Protein AF-A0A3C2DH66-F1 (afdb_monomer)

Secondary structure (DSSP, 8-state):
-HHHHHHHHHHTTTTS-HHHHHHHHHHHHHH--SHHHHHHHHHHHHHHHHHHHHHHHHHHHHHHHHHHTT-HHHHHHHHT--SSTTPPPPHHHHHHHHHHHHHHSSTTS-HHHHHHHHHHHHHSTTTTT---S---SS--HHHHHHHHHHTTTSHHHHHHTT----PPP---------

Structure (mmCIF, N/CA/C/O backbone):
data_AF-A0A3C2DH66-F1
#
_entry.id   AF-A0A3C2DH66-F1
#
loop_
_atom_site.group_PDB
_atom_site.id
_atom_site.type_symbol
_atom_site.label_atom_id
_atom_site.label_alt_id
_atom_site.label_comp_id
_atom_site.label_asym_id
_atom_site.label_entity_id
_atom_site.label_seq_id
_atom_site.pdbx_PDB_ins_code
_atom_site.Cartn_x
_atom_site.Cartn_y
_atom_site.Cartn_z
_atom_site.occupancy
_atom_site.B_iso_or_equiv
_atom_site.auth_seq_id
_atom_site.auth_comp_id
_atom_site.auth_asym_id
_atom_site.auth_atom_id
_atom_site.pdbx_PDB_model_num
ATOM 1 N N . HIS A 1 1 ? -27.413 9.692 20.008 1.00 85.38 1 HIS A N 1
ATOM 2 C CA . HIS A 1 1 ? -26.554 9.743 21.211 1.00 85.38 1 HIS A CA 1
ATOM 3 C C . HIS A 1 1 ? -25.253 8.971 20.936 1.00 85.38 1 HIS A C 1
ATOM 5 O O . HIS A 1 1 ? -25.166 8.341 19.885 1.00 85.38 1 HIS A O 1
ATOM 11 N N . TRP A 1 2 ? -24.202 9.058 21.767 1.00 92.69 2 TRP A N 1
ATOM 12 C CA . TRP A 1 2 ? -22.962 8.294 21.507 1.00 92.69 2 TRP A CA 1
ATOM 13 C C . TRP A 1 2 ? -23.172 6.783 21.709 1.00 92.69 2 TRP A C 1
ATOM 15 O O . TRP A 1 2 ? -22.605 6.004 20.951 1.00 92.69 2 TRP A O 1
ATOM 25 N N . GLN A 1 3 ? -24.031 6.394 22.664 1.00 95.00 3 GLN A N 1
ATOM 26 C CA . GLN A 1 3 ? -24.412 4.995 22.909 1.00 95.00 3 GLN A CA 1
ATOM 27 C C . GLN A 1 3 ? -25.093 4.386 21.683 1.00 95.00 3 GLN A C 1
ATOM 29 O O . GLN A 1 3 ? -24.573 3.412 21.163 1.00 95.00 3 GLN A O 1
ATOM 34 N N . ASP A 1 4 ? -26.140 5.020 21.133 1.00 96.25 4 ASP A N 1
ATOM 35 C CA . ASP A 1 4 ? -26.826 4.506 19.932 1.00 96.25 4 ASP A CA 1
ATOM 36 C C . ASP A 1 4 ? -25.853 4.286 18.765 1.00 96.25 4 ASP A C 1
ATOM 38 O O . ASP A 1 4 ? -25.957 3.319 18.016 1.00 96.25 4 ASP A O 1
ATOM 42 N N . ARG A 1 5 ? -24.873 5.189 18.606 1.00 95.81 5 ARG A N 1
ATOM 43 C CA . ARG A 1 5 ? -23.828 5.041 17.587 1.00 95.81 5 ARG A CA 1
ATOM 44 C C . ARG A 1 5 ? -22.902 3.865 17.880 1.00 95.81 5 ARG A C 1
ATOM 46 O O . ARG A 1 5 ? -22.500 3.194 16.936 1.00 95.81 5 ARG A O 1
ATOM 53 N N . ALA A 1 6 ? -22.537 3.644 19.140 1.00 96.31 6 ALA A N 1
ATOM 54 C CA . ALA A 1 6 ? -21.699 2.523 19.550 1.00 96.31 6 ALA A CA 1
ATOM 55 C C . ALA A 1 6 ? -22.430 1.183 19.399 1.00 96.31 6 ALA A C 1
ATOM 57 O O . ALA A 1 6 ? -21.857 0.243 18.862 1.00 96.31 6 ALA A O 1
ATOM 58 N N . GLU A 1 7 ? -23.702 1.113 19.781 1.00 96.50 7 GLU A N 1
ATOM 59 C CA . GLU A 1 7 ? -24.552 -0.070 19.618 1.00 96.50 7 GLU A CA 1
ATOM 60 C C . GLU A 1 7 ? -24.769 -0.406 18.140 1.00 96.50 7 GLU A C 1
ATOM 62 O O . GLU A 1 7 ? -24.553 -1.544 17.727 1.00 96.50 7 GLU A O 1
ATOM 67 N N . ALA A 1 8 ? -25.106 0.592 17.315 1.00 96.81 8 ALA A N 1
ATOM 68 C CA . ALA A 1 8 ? -25.246 0.402 15.873 1.00 96.81 8 ALA A CA 1
ATOM 69 C C . ALA A 1 8 ? -23.922 -0.028 15.219 1.00 96.81 8 ALA A C 1
ATOM 71 O O . ALA A 1 8 ? -23.912 -0.920 14.372 1.00 96.81 8 ALA A O 1
ATOM 72 N N . ALA A 1 9 ? -22.798 0.572 15.626 1.00 96.69 9 ALA A N 1
ATOM 73 C CA . ALA A 1 9 ? -21.479 0.201 15.124 1.00 96.69 9 ALA A CA 1
ATOM 74 C C . ALA A 1 9 ? -21.054 -1.204 15.570 1.00 96.69 9 ALA A C 1
ATOM 76 O O . ALA A 1 9 ? -20.381 -1.885 14.808 1.00 96.69 9 ALA A O 1
ATOM 77 N N . LEU A 1 10 ? -21.447 -1.651 16.766 1.00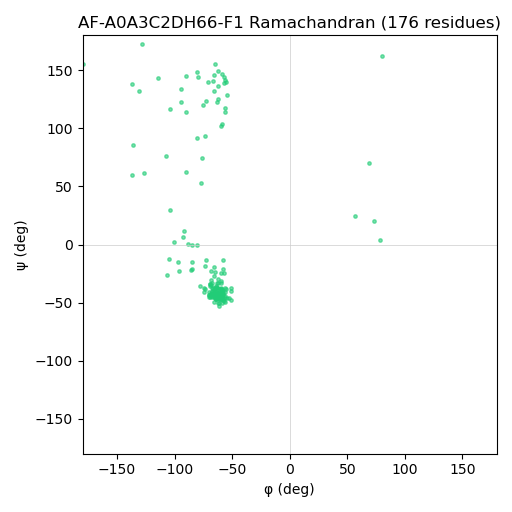 96.12 10 LEU A N 1
ATOM 78 C CA . LEU A 1 10 ? -21.190 -3.010 17.238 1.00 96.12 10 LEU A CA 1
ATOM 79 C C . LEU A 1 10 ? -22.034 -4.037 16.468 1.00 96.12 10 LEU A C 1
ATOM 81 O O . LEU A 1 10 ? -21.519 -5.081 16.079 1.00 96.12 10 LEU A O 1
ATOM 85 N N . ALA A 1 11 ? -23.304 -3.724 16.198 1.00 96.69 11 ALA A N 1
ATOM 86 C CA . ALA A 1 11 ? -24.194 -4.585 15.418 1.00 96.69 11 ALA A CA 1
ATOM 87 C C . ALA A 1 11 ? -23.754 -4.718 13.948 1.00 96.69 11 ALA A C 1
ATOM 89 O O . ALA A 1 11 ? -23.859 -5.795 13.371 1.00 96.69 11 ALA A O 1
ATOM 90 N N . GLY A 1 12 ? -23.246 -3.634 13.355 1.00 95.81 12 GLY A N 1
ATOM 91 C CA . GLY A 1 12 ? -22.744 -3.580 11.977 1.00 95.81 12 GLY A CA 1
ATOM 92 C C . GLY A 1 12 ? -21.219 -3.569 11.882 1.00 95.81 12 GLY A C 1
ATOM 93 O O . GLY A 1 12 ? -20.668 -2.940 10.975 1.00 95.81 12 GLY A O 1
ATOM 94 N N . ILE A 1 13 ? -20.523 -4.193 12.838 1.00 95.62 13 ILE A N 1
ATOM 95 C CA . ILE A 1 13 ? -19.080 -3.993 12.997 1.00 95.62 13 ILE A CA 1
ATOM 96 C C . ILE A 1 13 ? -18.254 -4.515 11.835 1.00 95.62 13 ILE A C 1
ATOM 98 O O . ILE A 1 13 ? -17.126 -4.070 11.704 1.00 95.62 13 ILE A O 1
ATOM 102 N N . GLU A 1 14 ? -18.774 -5.405 10.994 1.00 94.44 14 GLU A N 1
ATOM 103 C CA . GLU A 1 14 ? -18.074 -5.886 9.796 1.00 94.44 14 GLU A CA 1
ATOM 104 C C . GLU A 1 14 ? -18.263 -4.958 8.584 1.00 94.44 14 GLU A C 1
ATOM 106 O O . GLU A 1 14 ? -17.423 -4.947 7.690 1.00 94.44 14 GLU A O 1
ATOM 111 N N . ASP A 1 15 ? -19.309 -4.127 8.579 1.00 93.94 15 ASP A N 1
ATOM 112 C CA . ASP A 1 15 ? -19.729 -3.370 7.391 1.00 93.94 15 ASP A CA 1
ATOM 113 C C . ASP A 1 15 ? -19.395 -1.873 7.470 1.00 93.94 15 ASP A C 1
ATOM 115 O O . ASP A 1 15 ? -19.219 -1.210 6.449 1.00 93.94 15 ASP A O 1
ATOM 119 N N . ILE A 1 16 ? -19.284 -1.315 8.679 1.00 94.50 16 ILE A N 1
ATOM 120 C CA . ILE A 1 16 ? -18.945 0.105 8.887 1.00 94.50 16 ILE A CA 1
ATOM 121 C C . ILE A 1 16 ? -17.547 0.447 8.331 1.00 94.50 16 ILE A C 1
ATOM 123 O O . ILE A 1 16 ? -16.661 -0.393 8.342 1.00 94.50 16 ILE A O 1
ATOM 127 N N . ASP A 1 17 ? -17.274 1.665 7.863 1.00 92.94 17 ASP A N 1
ATOM 128 C CA . ASP A 1 17 ? -15.901 2.026 7.471 1.00 92.94 17 ASP A CA 1
ATOM 129 C C . ASP A 1 17 ? -14.954 2.056 8.695 1.00 92.94 17 ASP A C 1
ATOM 131 O O . ASP A 1 17 ? -15.326 2.531 9.773 1.00 92.94 17 ASP A O 1
ATOM 135 N N . LEU A 1 18 ? -13.705 1.586 8.554 1.00 93.12 18 LEU A N 1
ATOM 136 C CA . LEU A 1 18 ? -12.743 1.551 9.668 1.00 93.12 18 LEU A CA 1
ATOM 137 C C . LEU A 1 18 ? -12.443 2.939 10.256 1.00 93.12 18 LEU A C 1
ATOM 139 O O . LEU A 1 18 ? -12.123 3.053 11.442 1.00 93.12 18 LEU A O 1
ATOM 143 N N . ARG A 1 19 ? -12.479 4.009 9.456 1.00 93.62 19 ARG A N 1
ATOM 144 C CA . ARG A 1 19 ? -12.313 5.384 9.945 1.00 93.62 19 ARG A CA 1
ATOM 145 C C . ARG A 1 19 ? -13.497 5.798 10.808 1.00 93.62 19 ARG A C 1
ATOM 147 O O . ARG A 1 19 ? -13.287 6.395 11.865 1.00 93.62 19 ARG A O 1
ATOM 154 N N . ASP A 1 20 ? -14.706 5.464 10.382 1.00 95.50 20 ASP A N 1
ATOM 155 C CA . ASP A 1 20 ? -15.922 5.787 11.122 1.00 95.50 20 ASP A CA 1
ATOM 156 C C . ASP A 1 20 ? -15.996 4.985 12.419 1.00 95.50 20 ASP A C 1
ATOM 158 O O . ASP A 1 20 ? -16.239 5.565 13.478 1.00 95.50 20 ASP A O 1
ATOM 162 N N . LEU A 1 21 ? -15.662 3.692 12.378 1.00 96.06 21 LEU A N 1
ATOM 163 C CA . LEU A 1 21 ? -15.564 2.850 13.570 1.00 96.06 21 LEU A CA 1
ATOM 164 C C . LEU A 1 21 ? -14.545 3.410 14.575 1.00 96.06 21 LEU A C 1
ATOM 166 O O . LEU A 1 21 ? -14.855 3.530 15.760 1.00 96.06 21 LEU A O 1
ATOM 170 N N . ARG A 1 22 ? -13.369 3.860 14.110 1.00 96.19 22 ARG A N 1
ATOM 171 C CA . ARG A 1 22 ? -12.383 4.567 14.956 1.00 96.19 22 ARG A CA 1
ATOM 172 C C . ARG A 1 22 ? -12.965 5.840 15.571 1.00 96.19 22 ARG A C 1
ATOM 174 O O . ARG A 1 22 ? -12.740 6.097 16.750 1.00 96.19 22 ARG A O 1
ATOM 181 N N . SER A 1 23 ? -13.727 6.626 14.808 1.00 96.88 23 SER A N 1
ATOM 182 C CA . SER A 1 23 ? -14.389 7.822 15.339 1.00 96.88 23 SER A CA 1
ATOM 183 C C . SER A 1 23 ? -15.420 7.486 16.419 1.00 96.88 23 SER A C 1
ATOM 185 O O . SER A 1 23 ? -15.542 8.254 17.373 1.00 96.88 23 SER A O 1
ATOM 187 N N . VAL A 1 24 ? -16.159 6.379 16.283 1.00 97.31 24 VAL A N 1
ATOM 188 C CA . VAL A 1 24 ? -17.127 5.936 17.298 1.00 97.31 24 VAL A CA 1
ATOM 189 C C . VAL A 1 24 ? -16.407 5.481 18.566 1.00 97.31 24 VAL A C 1
ATOM 191 O O . VAL A 1 24 ? -16.803 5.907 19.648 1.00 97.31 24 VAL A O 1
ATOM 194 N N . VAL A 1 25 ? -15.326 4.701 18.447 1.00 97.25 25 VAL A N 1
ATOM 195 C CA . VAL A 1 25 ? -14.507 4.279 19.599 1.00 97.25 25 VAL A CA 1
ATOM 196 C C . VAL A 1 25 ? -13.984 5.489 20.372 1.00 97.25 25 VAL A C 1
ATOM 198 O O . VAL A 1 25 ? -14.195 5.570 21.577 1.00 97.25 25 VAL A O 1
ATOM 201 N N . VAL A 1 26 ? -13.403 6.482 19.687 1.00 97.50 26 VAL A N 1
ATOM 202 C CA . VAL A 1 26 ? -12.905 7.709 20.339 1.00 97.50 26 VAL A CA 1
ATOM 203 C C . VAL A 1 26 ? -14.026 8.454 21.071 1.00 97.50 26 VAL A C 1
ATOM 205 O O . VAL A 1 26 ? -13.837 8.905 22.201 1.00 97.50 26 VAL A O 1
ATOM 208 N N . ALA A 1 27 ? -15.207 8.577 20.459 1.00 97.00 27 ALA A N 1
ATOM 209 C CA . ALA A 1 27 ? -16.349 9.223 21.102 1.00 97.00 27 ALA A CA 1
ATOM 210 C C . ALA A 1 27 ? -16.836 8.443 22.338 1.00 97.00 27 ALA A C 1
ATOM 212 O O . ALA A 1 27 ? -17.139 9.054 23.364 1.00 97.00 27 ALA A O 1
ATOM 213 N N . ALA A 1 28 ? -16.879 7.109 22.261 1.00 96.31 28 ALA A N 1
ATOM 214 C CA . ALA A 1 28 ? -17.264 6.243 23.371 1.00 96.31 28 ALA A CA 1
ATOM 215 C C . ALA A 1 28 ? -16.267 6.334 24.537 1.00 96.31 28 ALA A C 1
ATOM 217 O O . ALA A 1 28 ? -16.684 6.528 25.676 1.00 96.31 28 ALA A O 1
ATOM 218 N N . GLU A 1 29 ? -14.960 6.299 24.264 1.00 95.62 29 GLU A N 1
ATOM 219 C CA . GLU A 1 29 ? -13.908 6.449 25.281 1.00 95.62 29 GLU A CA 1
ATOM 220 C C . GLU A 1 29 ? -13.990 7.801 26.010 1.00 95.62 29 GLU A C 1
ATOM 222 O O . GLU A 1 29 ? -13.809 7.876 27.227 1.00 95.62 29 GLU A O 1
ATOM 227 N N . GLN A 1 30 ? -14.318 8.879 25.293 1.00 96.19 30 GLN A N 1
ATOM 228 C CA . GLN A 1 30 ? -14.450 10.212 25.886 1.00 96.19 30 GLN A CA 1
ATOM 229 C C . GLN A 1 30 ? -15.723 10.366 26.731 1.00 96.19 30 GLN A C 1
ATOM 231 O O . GLN A 1 30 ? -15.694 11.017 27.785 1.00 96.19 30 GLN A O 1
ATOM 236 N N . ALA A 1 31 ? -16.837 9.776 26.289 1.00 95.38 31 ALA A N 1
ATOM 237 C CA . ALA A 1 31 ? -18.163 10.003 26.862 1.00 95.38 31 ALA A CA 1
ATOM 238 C C . ALA A 1 31 ? -18.602 8.959 27.905 1.00 95.38 31 ALA A C 1
ATOM 240 O O . ALA A 1 31 ? -19.449 9.273 28.742 1.00 95.38 31 ALA A O 1
ATOM 241 N N . ALA A 1 32 ? -18.039 7.747 27.902 1.00 95.12 32 ALA A N 1
ATOM 242 C CA . ALA A 1 32 ? -18.476 6.658 28.774 1.00 95.12 32 ALA A CA 1
ATOM 243 C C . ALA A 1 32 ? -18.304 6.983 30.268 1.00 95.12 32 ALA A C 1
ATOM 245 O O . ALA A 1 32 ? -17.212 7.311 30.739 1.00 95.12 32 ALA A O 1
ATOM 246 N N . ARG A 1 33 ? -19.392 6.876 31.039 1.00 95.44 33 ARG A N 1
ATOM 247 C CA . ARG A 1 33 ? -19.419 7.063 32.501 1.00 95.44 33 ARG A CA 1
ATOM 248 C C . ARG A 1 33 ? -20.271 5.975 33.148 1.00 95.44 33 ARG A C 1
ATOM 250 O O . ARG A 1 33 ? -21.349 5.678 32.645 1.00 95.44 33 ARG A O 1
ATOM 257 N N . GLY A 1 34 ? -19.810 5.432 34.273 1.00 95.12 34 GLY A N 1
ATOM 258 C CA . GLY A 1 34 ? -20.424 4.256 34.902 1.00 95.12 34 GLY A CA 1
ATOM 259 C C . GLY A 1 34 ? -19.999 2.944 34.237 1.00 95.12 34 GLY A C 1
ATOM 260 O O . GLY A 1 34 ? -19.460 2.945 33.132 1.00 95.12 34 GLY A O 1
ATOM 261 N N . GLU A 1 35 ? -20.196 1.831 34.937 1.00 95.12 35 GLU A N 1
ATOM 262 C CA . GLU A 1 35 ? -19.668 0.521 34.531 1.00 95.12 35 GLU A CA 1
ATOM 263 C C . GLU A 1 35 ? -20.269 0.008 33.219 1.00 95.12 35 GLU A C 1
ATOM 265 O O . GLU A 1 35 ? -19.529 -0.410 32.336 1.00 95.12 35 GLU A O 1
ATOM 270 N N . GLU A 1 36 ? -21.582 0.131 33.035 1.00 92.94 36 GLU A N 1
ATOM 271 C CA . GLU A 1 36 ? -22.273 -0.309 31.814 1.00 92.94 36 GLU A CA 1
ATOM 272 C C . GLU A 1 36 ? -21.744 0.401 30.556 1.00 92.94 36 GLU A C 1
ATOM 274 O O . GLU A 1 36 ? -21.381 -0.230 29.565 1.00 92.94 36 GLU A O 1
ATOM 279 N N . ASN A 1 37 ? -21.590 1.722 30.626 1.00 95.06 37 ASN A N 1
ATOM 280 C CA . ASN A 1 37 ? -21.079 2.513 29.508 1.00 95.06 37 ASN A CA 1
ATOM 281 C C . ASN A 1 37 ? -19.605 2.249 29.217 1.00 95.06 37 ASN A C 1
ATOM 283 O O . ASN A 1 37 ? -19.196 2.273 28.056 1.00 95.06 37 ASN A O 1
ATOM 287 N N . LYS A 1 38 ? -18.799 2.004 30.257 1.00 96.50 38 LYS A N 1
ATOM 288 C CA . LYS A 1 38 ? -17.407 1.577 30.078 1.00 96.50 38 LYS A CA 1
ATOM 289 C C . LYS A 1 38 ? -17.342 0.197 29.428 1.00 96.50 38 LYS A C 1
ATOM 291 O O . LYS A 1 38 ? -16.501 -0.007 28.562 1.00 96.50 38 LYS A O 1
ATOM 296 N N . ALA A 1 39 ? -18.237 -0.719 29.798 1.00 97.12 39 ALA A N 1
ATOM 297 C CA . ALA A 1 39 ? -18.315 -2.041 29.189 1.00 97.12 39 ALA A CA 1
ATOM 298 C C . ALA A 1 39 ? -18.696 -1.960 27.702 1.00 97.12 39 ALA A C 1
ATOM 300 O O . ALA A 1 39 ? -18.107 -2.671 26.892 1.00 97.12 39 ALA A O 1
ATOM 301 N N . LEU A 1 40 ? -19.619 -1.070 27.318 1.00 96.75 40 LEU A N 1
ATOM 302 C CA . LEU A 1 40 ? -19.945 -0.827 25.907 1.00 96.75 40 LEU A CA 1
ATOM 303 C C . LEU A 1 40 ? -18.757 -0.226 25.136 1.00 96.75 40 LEU A C 1
ATOM 305 O O . LEU A 1 40 ? -18.430 -0.697 24.047 1.00 96.75 40 LEU A O 1
ATOM 309 N N . ALA A 1 41 ? -18.086 0.782 25.705 1.00 97.25 41 ALA A N 1
ATOM 310 C CA . ALA A 1 41 ? -16.893 1.383 25.104 1.00 97.25 41 ALA A CA 1
ATOM 311 C C . ALA A 1 41 ? -15.759 0.355 24.923 1.00 97.25 41 ALA A C 1
ATOM 313 O O . ALA A 1 41 ? -15.079 0.349 23.897 1.00 97.25 41 ALA A O 1
ATOM 314 N N . GLU A 1 42 ? -15.594 -0.556 25.882 1.00 97.94 42 GLU A N 1
ATOM 315 C CA . GLU A 1 42 ? -14.629 -1.648 25.785 1.00 97.94 42 GLU A CA 1
ATOM 316 C C . GLU A 1 42 ? -14.989 -2.640 24.676 1.00 97.94 42 GLU A C 1
ATOM 318 O O . GLU A 1 42 ? -14.129 -2.993 23.871 1.00 97.94 42 GLU A O 1
ATOM 323 N N . GLN A 1 43 ? -16.256 -3.052 24.580 1.00 97.75 43 GLN A N 1
ATOM 324 C CA . GLN A 1 43 ? -16.711 -3.981 23.542 1.00 97.75 43 GLN A CA 1
ATOM 325 C C . GLN A 1 43 ? -16.429 -3.450 22.134 1.00 97.75 43 GLN A C 1
ATOM 327 O O . GLN A 1 43 ? -15.865 -4.167 21.305 1.00 97.75 43 GLN A O 1
ATOM 332 N N . ILE A 1 44 ? -16.758 -2.183 21.864 1.00 97.50 44 ILE A N 1
ATOM 333 C CA . ILE A 1 44 ? -16.503 -1.597 20.544 1.00 97.50 44 ILE A CA 1
ATOM 334 C C . ILE A 1 44 ? -15.004 -1.404 20.270 1.00 97.50 44 ILE A C 1
ATOM 336 O O . ILE A 1 44 ? -14.560 -1.598 19.138 1.00 97.50 44 ILE A O 1
ATOM 340 N N . ARG A 1 45 ? -14.196 -1.098 21.294 1.00 97.81 45 ARG A N 1
ATOM 341 C CA . ARG A 1 45 ? -12.732 -1.015 21.178 1.00 97.81 45 ARG A CA 1
ATOM 342 C C . ARG A 1 45 ? -12.116 -2.371 20.825 1.00 97.81 45 ARG A C 1
ATOM 344 O O . ARG A 1 45 ? -11.292 -2.448 19.914 1.00 97.81 45 ARG A O 1
ATOM 351 N N . VAL A 1 46 ? -12.528 -3.439 21.508 1.00 98.12 46 VAL A N 1
ATOM 352 C CA . VAL A 1 46 ? -12.096 -4.817 21.218 1.00 98.12 46 VAL A CA 1
ATOM 353 C C . VAL A 1 46 ? -12.515 -5.226 19.809 1.00 98.12 46 VAL A C 1
ATOM 355 O O . VAL A 1 46 ? -11.698 -5.753 19.055 1.00 98.12 46 VAL A O 1
ATOM 358 N N . GLY A 1 47 ? -13.757 -4.928 19.427 1.00 97.62 47 GLY A N 1
ATOM 359 C CA . GLY A 1 47 ? -14.271 -5.217 18.094 1.00 97.62 47 GLY A CA 1
ATOM 360 C C . GLY A 1 47 ? -13.499 -4.498 16.980 1.00 97.62 47 GLY A C 1
ATOM 361 O O . GLY A 1 47 ? -13.117 -5.132 15.996 1.00 97.62 47 GLY A O 1
ATOM 362 N N . LEU A 1 48 ? -13.186 -3.206 17.156 1.00 96.31 48 LEU A N 1
ATOM 363 C CA . LEU A 1 48 ? -12.330 -2.452 16.233 1.00 96.31 48 LEU A CA 1
ATOM 364 C C . LEU A 1 48 ? -10.954 -3.110 16.084 1.00 96.31 48 LEU A C 1
ATOM 366 O O . LEU A 1 48 ? -10.489 -3.282 14.959 1.00 96.31 48 LEU A O 1
ATOM 370 N N . THR A 1 49 ? -10.304 -3.467 17.194 1.00 95.69 49 THR A N 1
ATOM 371 C CA . THR A 1 49 ? -8.986 -4.122 17.165 1.00 95.69 49 THR A CA 1
ATOM 372 C C . THR A 1 49 ? -9.047 -5.433 16.387 1.00 95.69 49 THR A C 1
ATOM 374 O O . THR A 1 49 ? -8.293 -5.610 15.433 1.00 95.69 49 THR A O 1
ATOM 377 N N . ALA A 1 50 ? -10.008 -6.301 16.714 1.00 96.25 50 ALA A N 1
ATOM 378 C CA . ALA A 1 50 ? -10.179 -7.581 16.035 1.00 96.25 50 ALA A CA 1
ATOM 379 C C . ALA A 1 50 ? -10.421 -7.411 14.527 1.00 96.25 50 ALA A C 1
ATOM 381 O O . ALA A 1 50 ? -9.885 -8.173 13.721 1.00 96.25 50 ALA A O 1
ATOM 382 N N . ARG A 1 51 ? -11.200 -6.401 14.124 1.00 95.94 51 ARG A N 1
ATOM 383 C CA . ARG A 1 51 ? -11.443 -6.123 12.709 1.00 95.94 51 ARG A CA 1
ATOM 384 C C . ARG A 1 51 ? -10.208 -5.587 11.992 1.00 95.94 51 ARG A C 1
ATOM 386 O O . ARG A 1 51 ? -9.902 -6.050 10.897 1.00 95.94 51 ARG A O 1
ATOM 393 N N . VAL A 1 52 ? -9.471 -4.663 12.608 1.00 94.69 52 VAL A N 1
ATOM 394 C CA . VAL A 1 52 ? -8.205 -4.157 12.052 1.00 94.69 52 VAL A CA 1
ATOM 395 C C . VAL A 1 52 ? -7.215 -5.300 11.830 1.00 94.69 52 VAL A C 1
ATOM 397 O O . VAL A 1 52 ? -6.586 -5.349 10.774 1.00 94.69 52 VAL A O 1
ATOM 400 N N . ASP A 1 53 ? -7.114 -6.237 12.773 1.00 94.06 53 ASP A N 1
ATOM 401 C CA . ASP A 1 53 ? -6.218 -7.389 12.657 1.00 94.06 53 ASP A CA 1
ATOM 402 C C . ASP A 1 53 ? -6.635 -8.333 11.518 1.00 94.06 53 ASP A C 1
ATOM 404 O O . ASP A 1 53 ? -5.786 -8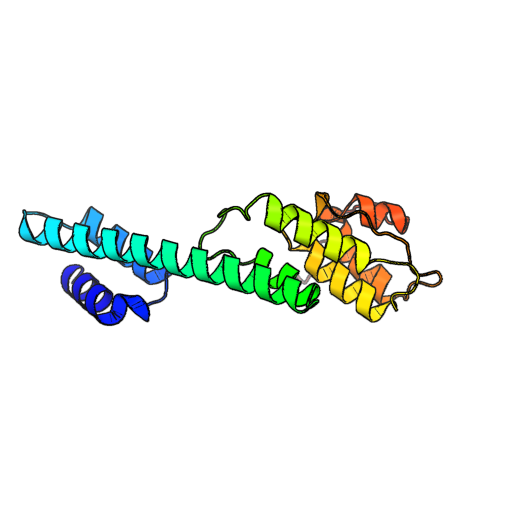.770 10.737 1.00 94.06 53 ASP A O 1
ATOM 408 N N . ARG A 1 54 ? -7.940 -8.602 11.357 1.00 95.44 54 ARG A N 1
ATOM 409 C CA . ARG A 1 54 ? -8.458 -9.413 10.240 1.00 95.44 54 ARG A CA 1
ATOM 410 C C . ARG A 1 54 ? -8.234 -8.757 8.882 1.00 95.44 54 ARG A C 1
ATOM 412 O O . ARG A 1 54 ? -7.795 -9.427 7.945 1.00 95.44 54 ARG A O 1
ATOM 419 N N . GLU A 1 55 ? -8.514 -7.463 8.758 1.00 95.38 55 GLU A N 1
ATOM 420 C CA . GLU A 1 55 ? -8.279 -6.731 7.510 1.00 95.38 55 GLU A CA 1
ATOM 421 C C . GLU A 1 55 ? -6.786 -6.673 7.180 1.00 95.38 55 GLU A C 1
ATOM 423 O O . GLU A 1 55 ? -6.402 -6.833 6.022 1.00 95.38 55 GLU A O 1
ATOM 428 N N . HIS A 1 56 ? -5.926 -6.521 8.190 1.00 95.06 56 HIS A N 1
ATOM 429 C CA . HIS A 1 56 ? -4.479 -6.582 8.010 1.00 95.06 56 HIS A CA 1
ATOM 430 C C . HIS A 1 56 ? -4.019 -7.963 7.533 1.00 95.06 56 HIS A C 1
ATOM 432 O O . HIS A 1 56 ? -3.269 -8.047 6.562 1.00 95.06 56 HIS A O 1
ATOM 438 N N . ALA A 1 57 ? -4.507 -9.045 8.146 1.00 95.81 57 ALA A N 1
ATOM 439 C CA . ALA A 1 57 ? -4.207 -10.404 7.702 1.00 95.81 57 ALA A CA 1
ATOM 440 C C . ALA A 1 57 ? -4.668 -10.650 6.254 1.00 95.81 57 ALA A C 1
ATOM 442 O O . ALA A 1 57 ? -3.905 -11.179 5.447 1.00 95.81 57 ALA A O 1
ATOM 443 N N . THR A 1 58 ? -5.877 -10.202 5.906 1.00 96.75 58 THR A N 1
ATOM 444 C CA . THR A 1 58 ? -6.430 -10.315 4.545 1.00 96.75 58 THR A CA 1
ATOM 445 C C . THR A 1 58 ? -5.583 -9.545 3.536 1.00 96.75 58 THR A C 1
ATOM 447 O O . THR A 1 58 ? -5.222 -10.078 2.493 1.00 96.75 58 THR A O 1
ATOM 450 N N . TRP A 1 59 ? -5.182 -8.320 3.872 1.00 97.44 59 TRP A N 1
ATOM 451 C CA . TRP A 1 59 ? -4.310 -7.508 3.028 1.00 97.44 59 TRP A CA 1
ATOM 452 C C . TRP A 1 59 ? -2.958 -8.182 2.754 1.00 97.44 59 TRP A C 1
ATOM 454 O O . TRP A 1 59 ? -2.490 -8.173 1.615 1.00 97.44 59 TRP A O 1
ATOM 464 N N . LEU A 1 60 ? -2.340 -8.805 3.764 1.00 97.81 60 LEU A N 1
ATOM 465 C CA . LEU A 1 60 ? -1.090 -9.551 3.580 1.00 97.81 60 LEU A CA 1
ATOM 466 C C . LEU A 1 60 ? -1.271 -10.749 2.642 1.00 97.81 60 LEU A C 1
ATOM 468 O O . LEU A 1 60 ? -0.428 -10.976 1.770 1.00 97.81 60 LEU A O 1
ATOM 472 N N . VAL A 1 61 ? -2.373 -11.485 2.800 1.00 98.19 61 VAL A N 1
ATOM 473 C CA . VAL A 1 61 ? -2.735 -12.603 1.918 1.00 98.19 61 VAL A CA 1
ATOM 474 C C . VAL A 1 61 ? -2.945 -12.112 0.487 1.00 98.19 61 VAL A C 1
ATOM 476 O O . VAL A 1 61 ? -2.373 -12.685 -0.433 1.00 98.19 61 VAL A O 1
ATOM 479 N N . ASP A 1 62 ? -3.667 -11.011 0.286 1.00 98.44 62 ASP A N 1
ATOM 480 C CA . ASP A 1 62 ? -3.908 -10.438 -1.041 1.00 98.44 62 ASP A CA 1
ATOM 481 C C . ASP A 1 62 ? -2.612 -10.005 -1.740 1.00 98.44 62 ASP A C 1
ATOM 483 O O . ASP A 1 62 ? -2.452 -10.219 -2.946 1.00 98.44 62 ASP A O 1
ATOM 487 N N . VAL A 1 63 ? -1.674 -9.397 -1.002 1.00 98.44 63 VAL A N 1
ATOM 488 C CA . VAL A 1 63 ? -0.354 -9.033 -1.540 1.00 98.44 63 VAL A CA 1
ATOM 489 C C . VAL A 1 63 ? 0.432 -10.290 -1.921 1.00 98.44 63 VAL A C 1
ATOM 491 O O . VAL A 1 63 ? 1.013 -10.315 -3.006 1.00 98.44 63 VAL A O 1
ATOM 494 N N . SER A 1 64 ? 0.441 -11.329 -1.073 1.00 98.44 64 SER A N 1
ATOM 495 C CA . SER A 1 64 ? 1.124 -12.593 -1.389 1.00 98.44 64 SER A CA 1
ATOM 496 C C . SER A 1 64 ? 0.514 -13.272 -2.609 1.00 98.44 64 SER A C 1
ATOM 498 O O . SER A 1 64 ? 1.245 -13.564 -3.546 1.00 98.44 64 SER A O 1
ATOM 500 N N . ASN A 1 65 ? -0.809 -13.438 -2.647 1.00 98.69 65 ASN A N 1
ATOM 501 C CA . ASN A 1 65 ? -1.509 -14.090 -3.754 1.00 98.69 65 ASN A CA 1
ATOM 502 C C . ASN A 1 65 ? -1.240 -13.372 -5.081 1.00 98.69 65 ASN A C 1
ATOM 504 O O . ASN A 1 65 ? -0.984 -14.008 -6.097 1.00 98.69 65 ASN A O 1
ATOM 508 N N . ALA A 1 66 ? -1.226 -12.034 -5.079 1.00 98.69 66 ALA A N 1
ATOM 509 C CA . ALA A 1 66 ? -0.880 -11.275 -6.275 1.00 98.69 66 ALA A CA 1
ATOM 510 C C . ALA A 1 66 ? 0.560 -11.537 -6.754 1.00 98.69 66 ALA A C 1
ATOM 512 O O . ALA A 1 66 ? 0.799 -11.498 -7.957 1.00 98.69 66 ALA A O 1
ATOM 513 N N . LEU A 1 67 ? 1.511 -11.794 -5.849 1.00 98.44 67 LEU A N 1
ATOM 514 C CA . LEU A 1 67 ? 2.874 -12.197 -6.215 1.00 98.44 67 LEU A CA 1
ATOM 515 C C . LEU A 1 67 ? 2.934 -13.650 -6.696 1.00 98.44 67 LEU A C 1
ATOM 517 O O . LEU A 1 67 ? 3.635 -13.928 -7.662 1.00 98.44 67 LEU A O 1
ATOM 521 N N . ASP A 1 68 ? 2.200 -14.556 -6.050 1.00 98.38 68 ASP A N 1
ATOM 522 C CA . ASP A 1 68 ? 2.128 -15.975 -6.426 1.00 98.38 68 ASP A CA 1
ATOM 523 C C . ASP A 1 68 ? 1.533 -16.164 -7.834 1.00 98.38 68 ASP A C 1
ATOM 525 O O . ASP A 1 68 ? 1.911 -17.074 -8.566 1.00 98.38 68 ASP A O 1
ATOM 529 N N . GLU A 1 69 ? 0.651 -15.255 -8.248 1.00 98.38 69 GLU A N 1
ATOM 530 C CA . GLU A 1 69 ? 0.033 -15.213 -9.578 1.00 98.38 69 GLU A CA 1
ATOM 531 C C . GLU A 1 69 ? 0.808 -14.349 -10.600 1.00 98.38 69 GLU A C 1
ATOM 533 O O . GLU A 1 69 ? 0.264 -14.008 -11.651 1.00 98.38 69 GLU A O 1
ATOM 538 N N . ASP A 1 70 ? 2.041 -13.931 -10.288 1.00 97.38 70 ASP A N 1
ATOM 539 C CA . ASP A 1 70 ? 2.896 -13.066 -11.126 1.00 97.38 70 ASP A CA 1
ATOM 540 C C . ASP A 1 70 ? 2.255 -11.707 -11.513 1.00 97.38 70 ASP A C 1
ATOM 542 O O . ASP A 1 70 ? 2.599 -11.038 -12.493 1.00 97.38 70 ASP A O 1
ATOM 546 N N . ARG A 1 71 ? 1.302 -11.221 -10.707 1.00 98.38 71 ARG A N 1
ATOM 547 C CA . ARG A 1 71 ? 0.617 -9.932 -10.901 1.00 98.38 71 ARG A CA 1
ATOM 548 C C . ARG A 1 71 ? 1.358 -8.798 -10.186 1.00 98.38 71 ARG A C 1
ATOM 550 O O . ARG A 1 71 ? 0.799 -8.112 -9.328 1.00 98.38 71 ARG A O 1
ATOM 557 N N . VAL A 1 72 ? 2.603 -8.533 -10.589 1.00 98.44 72 VAL A N 1
ATOM 558 C CA . VAL A 1 72 ? 3.518 -7.568 -9.932 1.00 98.44 72 VAL A CA 1
ATOM 559 C C . VAL A 1 72 ? 2.899 -6.177 -9.714 1.00 98.44 72 VAL A C 1
ATOM 561 O O . VAL A 1 72 ? 2.928 -5.645 -8.605 1.00 98.44 72 VAL A O 1
ATOM 564 N N . VAL A 1 73 ? 2.263 -5.587 -10.733 1.00 98.56 73 VAL A N 1
ATOM 565 C CA . VAL A 1 73 ? 1.619 -4.259 -10.617 1.00 98.56 73 VAL A CA 1
ATOM 566 C C . VAL A 1 73 ? 0.484 -4.269 -9.587 1.00 98.56 73 VAL A C 1
ATOM 568 O O . VAL A 1 73 ? 0.294 -3.299 -8.849 1.00 98.56 73 VAL A O 1
ATOM 571 N N . ARG A 1 74 ? -0.283 -5.365 -9.513 1.00 98.56 74 ARG A N 1
ATOM 572 C CA . ARG A 1 74 ? -1.361 -5.522 -8.528 1.00 98.56 74 ARG A CA 1
ATOM 573 C C . ARG A 1 74 ? -0.785 -5.620 -7.118 1.00 98.56 74 ARG A C 1
ATOM 575 O O . ARG A 1 74 ? -1.288 -4.917 -6.243 1.00 98.56 74 ARG A O 1
ATOM 582 N N . ALA A 1 75 ? 0.265 -6.417 -6.924 1.00 98.69 75 ALA A N 1
ATOM 583 C CA . ALA A 1 75 ? 0.954 -6.552 -5.643 1.00 98.69 75 ALA A CA 1
ATOM 584 C C . ALA A 1 75 ? 1.520 -5.205 -5.155 1.00 98.69 75 ALA A C 1
ATOM 586 O O . ALA A 1 75 ? 1.252 -4.793 -4.027 1.00 98.69 75 ALA A O 1
ATOM 587 N N . LEU A 1 76 ? 2.197 -4.451 -6.031 1.00 98.56 76 LEU A N 1
ATOM 588 C CA . LEU A 1 76 ? 2.712 -3.109 -5.726 1.00 98.56 76 LEU A CA 1
ATOM 589 C C . LEU A 1 76 ? 1.588 -2.143 -5.318 1.00 98.56 76 LEU A C 1
ATOM 591 O O . LEU A 1 76 ? 1.685 -1.459 -4.301 1.00 98.56 76 LEU A O 1
ATOM 595 N N . ARG A 1 77 ? 0.468 -2.127 -6.047 1.00 98.00 77 ARG A N 1
ATOM 596 C CA . ARG A 1 77 ? -0.684 -1.268 -5.713 1.00 98.00 77 ARG A CA 1
ATOM 597 C C . ARG A 1 77 ? -1.406 -1.676 -4.428 1.00 98.00 77 ARG A C 1
ATOM 599 O O . ARG A 1 77 ? -2.001 -0.820 -3.781 1.00 98.00 77 ARG A O 1
ATOM 606 N N . LEU A 1 78 ? -1.409 -2.960 -4.079 1.00 97.75 78 LEU A N 1
ATOM 607 C CA . LEU A 1 78 ? -1.917 -3.427 -2.787 1.00 97.75 78 LEU A CA 1
ATOM 608 C C . LEU A 1 78 ? -0.994 -2.993 -1.652 1.00 97.75 78 LEU A C 1
ATOM 610 O O . LEU A 1 78 ? -1.470 -2.482 -0.642 1.00 97.75 78 LEU A O 1
ATOM 614 N N . SER A 1 79 ? 0.320 -3.127 -1.840 1.00 97.31 79 SER A N 1
ATOM 615 C CA . SER A 1 79 ? 1.319 -2.797 -0.819 1.00 97.31 79 SER A CA 1
ATOM 616 C C . SER A 1 79 ? 1.286 -1.337 -0.352 1.00 97.31 79 SER A C 1
ATOM 618 O O . SER A 1 79 ? 1.683 -1.049 0.773 1.00 97.31 79 SER A O 1
ATOM 620 N N . SER A 1 80 ? 0.788 -0.413 -1.180 1.00 95.81 80 SER A N 1
ATOM 621 C CA . SER A 1 80 ? 0.669 1.012 -0.844 1.00 95.81 80 SER A CA 1
ATOM 622 C C . SER A 1 80 ? -0.613 1.373 -0.084 1.00 95.81 80 SER A C 1
ATOM 624 O O . SER A 1 80 ? -0.825 2.540 0.247 1.00 95.81 80 SER A O 1
ATOM 626 N N . ARG A 1 81 ? -1.487 0.394 0.190 1.00 94.12 81 ARG A N 1
ATOM 627 C CA . ARG A 1 81 ? -2.811 0.602 0.800 1.00 94.12 81 ARG A CA 1
ATOM 628 C C . ARG A 1 81 ? -3.021 -0.274 2.039 1.00 94.12 81 ARG A C 1
ATOM 630 O O . ARG A 1 81 ? -3.926 -1.107 2.038 1.00 94.12 81 ARG A O 1
ATOM 637 N N . PRO A 1 82 ? -2.202 -0.115 3.091 1.00 92.88 82 PRO A N 1
ATOM 638 C CA . PRO A 1 82 ? -2.414 -0.860 4.321 1.00 92.88 82 PRO A CA 1
ATOM 639 C C . PRO A 1 82 ? -3.732 -0.433 5.005 1.00 92.88 82 PRO A C 1
ATOM 641 O O . PRO A 1 82 ? -4.056 0.759 5.000 1.00 92.88 82 PRO A O 1
ATOM 644 N N . PRO A 1 83 ? -4.454 -1.348 5.684 1.00 89.44 83 PRO A N 1
ATOM 645 C CA . PRO A 1 83 ? -5.681 -1.027 6.443 1.00 89.44 83 PRO A CA 1
ATOM 646 C C . PRO A 1 83 ? -5.490 0.022 7.554 1.00 89.44 83 PRO A C 1
ATOM 648 O O . PRO A 1 83 ? -6.430 0.680 8.023 1.00 89.44 83 PRO A O 1
ATOM 651 N N . LYS A 1 84 ? -4.241 0.197 7.996 1.00 84.69 84 LYS A N 1
ATOM 652 C CA . LYS A 1 84 ? -3.808 1.246 8.916 1.00 84.69 84 LYS A CA 1
ATOM 653 C C . LYS A 1 84 ? -2.568 1.932 8.353 1.00 84.69 84 LYS A C 1
ATOM 655 O O . LYS A 1 84 ? -1.607 1.269 7.974 1.00 84.69 84 LYS A O 1
ATOM 660 N N . ALA A 1 85 ? -2.575 3.264 8.352 1.00 79.31 85 ALA A N 1
ATOM 661 C CA . ALA A 1 85 ? -1.420 4.053 7.939 1.00 79.31 85 ALA A CA 1
ATOM 662 C C . ALA A 1 85 ? -0.171 3.647 8.740 1.00 79.31 85 ALA A C 1
ATOM 664 O O . ALA A 1 85 ? -0.208 3.575 9.969 1.00 79.31 85 ALA A O 1
ATOM 665 N N . GLY A 1 86 ? 0.918 3.366 8.024 1.00 80.19 86 GLY A N 1
ATOM 666 C CA . GLY A 1 86 ? 2.180 2.925 8.615 1.00 80.19 86 GLY A CA 1
ATOM 667 C C . GLY A 1 86 ? 2.234 1.453 9.034 1.00 80.19 86 GLY A C 1
ATOM 668 O O . GLY A 1 86 ? 3.255 1.054 9.587 1.00 80.19 86 GLY A O 1
ATOM 669 N N . ALA A 1 87 ? 1.197 0.636 8.787 1.00 87.69 87 ALA A N 1
ATOM 670 C CA . ALA A 1 87 ? 1.310 -0.806 9.013 1.00 87.69 87 ALA A CA 1
ATOM 671 C C . ALA A 1 87 ? 2.386 -1.391 8.074 1.00 87.69 87 ALA A C 1
ATOM 673 O O . ALA A 1 87 ? 2.297 -1.195 6.856 1.00 87.69 87 ALA A O 1
ATOM 674 N N . PRO A 1 88 ? 3.425 -2.048 8.616 1.00 87.50 88 PRO A N 1
ATOM 675 C CA . PRO A 1 88 ? 4.545 -2.507 7.812 1.00 87.50 88 PRO A CA 1
ATOM 676 C C . PRO A 1 88 ? 4.199 -3.801 7.072 1.00 87.50 88 PRO A C 1
ATOM 678 O O . PRO A 1 88 ? 3.550 -4.692 7.618 1.00 87.50 88 PRO A O 1
ATOM 681 N N . LEU A 1 89 ? 4.717 -3.946 5.851 1.00 94.19 89 LEU A N 1
ATOM 682 C CA . LEU A 1 89 ? 4.811 -5.264 5.230 1.00 94.19 89 LEU A CA 1
ATOM 683 C C . LEU A 1 89 ? 5.888 -6.103 5.947 1.00 94.19 89 LEU A C 1
ATOM 685 O O . LEU A 1 89 ? 6.963 -5.575 6.248 1.00 94.19 89 LEU A O 1
ATOM 689 N N . PRO A 1 90 ? 5.655 -7.408 6.178 1.00 96.06 90 PRO A N 1
ATOM 690 C CA . PRO A 1 90 ? 6.677 -8.320 6.680 1.00 96.06 90 PRO A CA 1
ATOM 691 C C . PRO A 1 90 ? 7.910 -8.359 5.768 1.00 96.06 90 PRO A C 1
ATOM 693 O O . PRO A 1 90 ? 7.778 -8.331 4.544 1.00 96.06 90 PRO A O 1
ATOM 696 N N . ALA A 1 91 ? 9.106 -8.493 6.354 1.00 97.00 91 ALA A N 1
ATOM 697 C CA . ALA A 1 91 ? 10.369 -8.484 5.608 1.00 97.00 91 ALA A CA 1
ATOM 698 C C . ALA A 1 91 ? 10.420 -9.497 4.442 1.00 97.00 91 ALA A C 1
ATOM 700 O O . ALA A 1 91 ? 10.718 -9.065 3.331 1.00 97.00 91 ALA A O 1
ATOM 701 N N . PRO A 1 92 ? 10.007 -10.774 4.604 1.00 97.25 92 PRO A N 1
ATOM 702 C CA . PRO A 1 92 ? 10.004 -11.719 3.483 1.00 97.25 92 PRO A CA 1
ATOM 703 C C . PRO A 1 92 ? 9.118 -11.275 2.313 1.00 97.25 92 PRO A C 1
ATOM 705 O O . PRO A 1 92 ? 9.424 -11.541 1.153 1.00 97.25 92 PRO A O 1
ATOM 708 N N . LEU A 1 93 ? 8.012 -10.584 2.603 1.00 97.81 93 LEU A N 1
ATOM 709 C CA . LEU A 1 93 ? 7.094 -10.097 1.579 1.00 97.81 93 LEU A CA 1
ATOM 710 C C . LEU A 1 93 ? 7.637 -8.839 0.892 1.00 97.81 93 LEU A C 1
ATOM 712 O O . LEU A 1 93 ? 7.483 -8.700 -0.319 1.00 97.81 93 LEU A O 1
ATOM 716 N N . LEU A 1 94 ? 8.326 -7.962 1.634 1.00 98.06 94 LEU A N 1
ATOM 717 C CA . LEU A 1 94 ? 9.069 -6.838 1.055 1.00 98.06 94 LEU A CA 1
ATOM 718 C C . LEU A 1 94 ? 10.162 -7.321 0.097 1.00 98.06 94 LEU A C 1
ATOM 720 O O . LEU A 1 94 ? 10.317 -6.742 -0.978 1.00 98.06 94 LEU A O 1
ATOM 724 N N . ASP A 1 95 ? 10.899 -8.367 0.465 1.00 98.44 95 ASP A N 1
ATOM 725 C CA . ASP A 1 95 ? 11.982 -8.904 -0.360 1.00 98.44 95 ASP A CA 1
ATOM 726 C C . ASP A 1 95 ? 11.419 -9.503 -1.653 1.00 98.44 95 ASP A C 1
ATOM 728 O O . ASP A 1 95 ? 11.815 -9.095 -2.745 1.00 98.44 95 ASP A O 1
ATOM 732 N N . ARG A 1 96 ? 10.390 -10.358 -1.550 1.00 98.50 96 ARG A N 1
ATOM 733 C CA . ARG A 1 96 ? 9.679 -10.909 -2.718 1.00 98.50 96 ARG A CA 1
ATOM 734 C C . ARG A 1 96 ? 9.125 -9.819 -3.637 1.00 98.50 96 ARG A C 1
ATOM 736 O O . ARG A 1 96 ? 9.264 -9.918 -4.858 1.00 98.50 96 ARG A O 1
ATOM 743 N N . LEU A 1 97 ? 8.505 -8.783 -3.069 1.00 98.62 97 LEU A N 1
ATOM 744 C CA . LEU A 1 97 ? 7.942 -7.667 -3.829 1.00 98.62 97 LEU A CA 1
ATOM 745 C C . LEU A 1 97 ? 9.037 -6.865 -4.547 1.00 98.62 97 LEU A C 1
ATOM 747 O O . LEU A 1 97 ? 8.872 -6.534 -5.719 1.00 98.62 97 LEU A O 1
ATOM 751 N N . SER A 1 98 ? 10.162 -6.607 -3.872 1.00 98.50 98 SER A N 1
ATOM 752 C CA . SER A 1 98 ? 11.314 -5.894 -4.443 1.00 98.50 98 SER A CA 1
ATOM 753 C C . SER A 1 98 ? 11.936 -6.683 -5.596 1.00 98.50 98 SER A C 1
ATOM 755 O O . SER A 1 98 ? 12.146 -6.130 -6.673 1.00 98.50 98 SER A O 1
ATOM 757 N N . THR A 1 99 ? 12.162 -7.988 -5.410 1.00 98.56 99 THR A N 1
ATOM 758 C CA . THR A 1 99 ? 12.700 -8.879 -6.450 1.00 98.56 99 THR A CA 1
ATOM 759 C C . THR A 1 99 ? 11.777 -8.954 -7.663 1.00 98.56 99 THR A C 1
ATOM 761 O O . THR A 1 99 ? 12.244 -8.836 -8.794 1.00 98.56 99 THR A O 1
ATOM 764 N N . SER A 1 100 ? 10.467 -9.094 -7.443 1.00 98.62 100 SER A N 1
ATOM 765 C CA . SER A 1 100 ? 9.487 -9.178 -8.536 1.00 98.62 100 SER A CA 1
ATOM 766 C C . SER A 1 100 ? 9.385 -7.860 -9.311 1.00 98.62 100 SER A C 1
ATOM 768 O O . SER A 1 100 ? 9.303 -7.861 -10.537 1.00 98.62 100 SER A O 1
ATOM 770 N N . ALA A 1 101 ? 9.443 -6.719 -8.614 1.00 98.69 101 ALA A N 1
ATOM 771 C CA . ALA A 1 101 ? 9.476 -5.403 -9.245 1.00 98.69 101 ALA A CA 1
ATOM 772 C C . ALA A 1 101 ? 10.758 -5.184 -10.062 1.00 98.69 101 ALA A C 1
ATOM 774 O O . ALA A 1 101 ? 10.674 -4.743 -11.205 1.00 98.69 101 ALA A O 1
ATOM 775 N N . ALA A 1 102 ? 11.926 -5.545 -9.521 1.00 98.50 102 ALA A N 1
ATOM 776 C CA . ALA A 1 102 ? 13.197 -5.476 -10.239 1.00 98.50 102 ALA A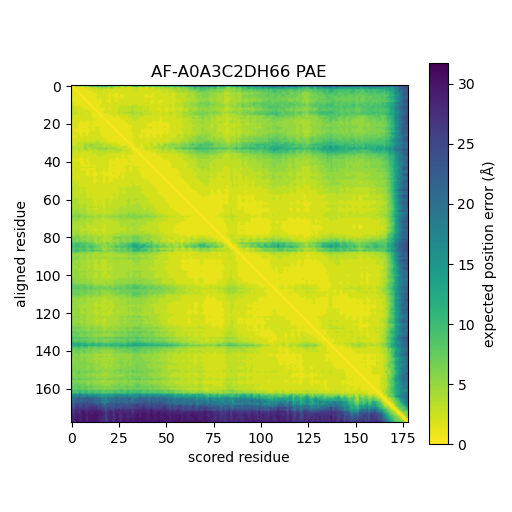 CA 1
ATOM 777 C C . ALA A 1 102 ? 13.183 -6.338 -11.513 1.00 98.50 102 ALA A C 1
ATOM 779 O O . ALA A 1 102 ? 13.598 -5.875 -12.574 1.00 98.50 102 AL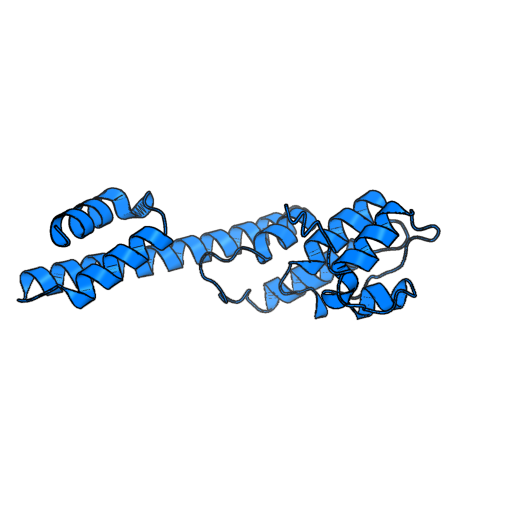A A O 1
ATOM 780 N N . ALA A 1 103 ? 12.650 -7.562 -11.431 1.00 98.31 103 ALA A N 1
ATOM 781 C CA . ALA A 1 103 ? 12.513 -8.462 -12.576 1.00 98.31 103 ALA A CA 1
ATOM 782 C C . ALA A 1 103 ? 11.560 -7.923 -13.651 1.00 98.31 103 ALA A C 1
ATOM 784 O O . ALA A 1 103 ? 11.830 -8.079 -14.839 1.00 98.31 103 ALA A O 1
ATOM 785 N N . ALA A 1 104 ? 10.479 -7.247 -13.255 1.00 98.19 104 ALA A N 1
ATOM 786 C CA . ALA A 1 104 ? 9.545 -6.609 -14.181 1.00 98.19 104 ALA A CA 1
ATOM 787 C C . ALA A 1 104 ? 10.108 -5.339 -14.855 1.00 98.19 104 ALA A C 1
ATOM 789 O O . ALA A 1 104 ? 9.516 -4.854 -15.817 1.00 98.19 104 ALA A O 1
ATOM 790 N N . LEU A 1 105 ? 11.221 -4.795 -14.355 1.00 98.44 105 LEU A N 1
ATOM 791 C CA . LEU A 1 105 ? 11.913 -3.622 -14.888 1.00 98.44 105 LEU A CA 1
ATOM 792 C C . LEU A 1 105 ? 13.223 -4.051 -15.563 1.00 98.44 105 LEU A C 1
ATOM 794 O O . LEU A 1 105 ? 14.312 -3.900 -15.010 1.00 98.44 105 LEU A O 1
ATOM 798 N N . ASN A 1 106 ? 13.109 -4.612 -16.767 1.00 97.81 106 ASN A N 1
ATOM 799 C CA . ASN A 1 106 ? 14.243 -5.101 -17.556 1.00 97.81 106 ASN A CA 1
ATOM 800 C C . ASN A 1 106 ? 14.241 -4.543 -18.993 1.00 97.81 106 ASN A C 1
ATOM 802 O O . ASN A 1 106 ? 13.282 -3.897 -19.420 1.00 97.81 106 ASN A O 1
ATOM 806 N N . ALA A 1 107 ? 15.314 -4.805 -19.747 1.00 97.50 107 ALA A N 1
ATOM 807 C CA . ALA A 1 107 ? 15.505 -4.281 -21.104 1.00 97.50 107 ALA A CA 1
ATOM 808 C C . ALA A 1 107 ? 14.541 -4.861 -22.158 1.00 97.50 107 ALA A C 1
ATOM 810 O O . ALA A 1 107 ? 14.301 -4.227 -23.186 1.00 97.50 107 ALA A O 1
ATOM 811 N N . GLU A 1 108 ? 13.982 -6.047 -21.908 1.00 96.88 108 GLU A N 1
ATOM 812 C CA . GLU A 1 108 ? 13.017 -6.719 -22.790 1.00 96.88 108 GLU A CA 1
ATOM 813 C C . GLU A 1 108 ? 11.578 -6.237 -22.545 1.00 96.88 108 GLU A C 1
ATOM 815 O O . GLU A 1 108 ? 10.683 -6.445 -23.365 1.00 96.88 108 GLU A O 1
ATOM 820 N N . THR A 1 109 ? 11.341 -5.556 -21.422 1.00 97.25 109 THR A N 1
ATOM 821 C CA . THR A 1 109 ? 10.030 -5.026 -21.063 1.00 97.25 109 THR A CA 1
ATOM 822 C C . THR A 1 109 ? 9.710 -3.787 -21.898 1.00 97.25 109 THR A C 1
ATOM 824 O O . THR A 1 109 ? 10.402 -2.771 -21.833 1.00 97.25 109 THR A O 1
ATOM 827 N N . GLY A 1 110 ? 8.618 -3.849 -22.666 1.00 97.12 110 GLY A N 1
ATOM 828 C CA . GLY A 1 110 ? 8.144 -2.721 -23.476 1.00 97.12 110 GLY A CA 1
ATOM 829 C C . GLY A 1 110 ? 7.837 -1.472 -22.639 1.00 97.12 110 GLY A C 1
ATOM 830 O O . GLY A 1 110 ? 7.368 -1.580 -21.504 1.00 97.12 110 GLY A O 1
ATOM 831 N N . SER A 1 111 ? 8.070 -0.280 -23.204 1.00 97.62 111 SER A N 1
ATOM 832 C CA . SER A 1 111 ? 8.029 0.992 -22.462 1.00 97.62 111 SER A CA 1
ATOM 833 C C . SER A 1 111 ? 6.712 1.267 -21.732 1.00 97.62 111 SER A C 1
ATOM 835 O O . SER A 1 111 ? 6.756 1.746 -20.603 1.00 97.62 111 SER A O 1
ATOM 837 N N . ASP A 1 112 ? 5.559 0.913 -22.307 1.00 97.56 112 ASP A N 1
ATOM 838 C CA . ASP A 1 112 ? 4.251 1.108 -21.656 1.00 97.56 112 ASP A CA 1
ATOM 839 C C . ASP A 1 112 ? 4.113 0.276 -20.373 1.00 97.56 112 ASP A C 1
ATOM 841 O O . ASP A 1 112 ? 3.626 0.746 -19.337 1.00 97.56 112 ASP A O 1
ATOM 845 N N . ARG A 1 113 ? 4.582 -0.977 -20.421 1.00 97.69 113 ARG A N 1
ATOM 846 C CA . ARG A 1 113 ? 4.606 -1.859 -19.251 1.00 97.69 113 ARG A CA 1
ATOM 847 C C . ARG A 1 113 ? 5.618 -1.355 -18.230 1.00 97.69 113 ARG A C 1
ATOM 849 O O . ARG A 1 113 ? 5.298 -1.320 -17.046 1.00 97.69 113 ARG A O 1
ATOM 856 N N . TRP A 1 114 ? 6.784 -0.911 -18.691 1.00 98.31 114 TRP A N 1
ATOM 857 C CA . TRP A 1 114 ? 7.820 -0.314 -17.851 1.00 98.31 114 TRP A CA 1
ATOM 858 C C . TRP A 1 114 ? 7.276 0.892 -17.071 1.00 98.31 114 TRP A C 1
ATOM 860 O O . TRP A 1 114 ? 7.378 0.930 -15.848 1.00 98.31 114 TRP A O 1
ATOM 870 N N . ALA A 1 115 ? 6.593 1.819 -17.752 1.00 98.31 115 ALA A N 1
ATOM 871 C CA . ALA A 1 115 ? 5.976 2.998 -17.143 1.00 98.31 115 ALA A CA 1
ATOM 872 C C . ALA A 1 115 ? 4.900 2.615 -16.116 1.00 98.31 115 ALA A C 1
ATOM 874 O O . ALA A 1 115 ? 4.854 3.163 -15.017 1.00 98.31 115 ALA A O 1
ATOM 875 N N . THR A 1 116 ? 4.075 1.615 -16.440 1.00 98.56 116 THR A N 1
ATOM 876 C CA . THR A 1 116 ? 3.036 1.102 -15.534 1.00 98.56 116 THR A CA 1
ATOM 877 C C . THR A 1 116 ? 3.627 0.515 -14.248 1.00 98.56 116 THR A C 1
ATOM 879 O O . THR A 1 116 ? 3.072 0.716 -13.164 1.00 98.56 116 THR A O 1
ATOM 882 N N . VAL A 1 117 ? 4.731 -0.232 -14.357 1.00 98.62 117 VAL A N 1
ATOM 883 C CA . VAL A 1 117 ? 5.432 -0.799 -13.198 1.00 98.62 117 VAL A CA 1
ATOM 884 C C . VAL A 1 117 ? 6.100 0.315 -12.396 1.00 98.62 117 VAL A C 1
ATOM 886 O O . VAL A 1 117 ? 5.916 0.351 -11.184 1.00 98.62 117 VAL A O 1
ATOM 889 N N . LEU A 1 118 ? 6.785 1.257 -13.051 1.00 98.56 118 LEU A N 1
ATOM 890 C CA . LEU A 1 118 ? 7.436 2.402 -12.410 1.00 98.56 118 LEU A CA 1
ATOM 891 C C . LEU A 1 118 ? 6.455 3.240 -11.576 1.00 98.56 118 LEU A C 1
ATOM 893 O O . LEU A 1 118 ? 6.725 3.531 -10.412 1.00 98.56 118 LEU A O 1
ATOM 897 N N . ASP A 1 119 ? 5.276 3.544 -12.126 1.00 98.31 119 ASP A N 1
ATOM 898 C CA . ASP A 1 119 ? 4.210 4.246 -11.401 1.00 98.31 119 ASP A CA 1
ATOM 899 C C . ASP A 1 119 ? 3.753 3.493 -10.145 1.00 98.31 119 ASP A C 1
ATOM 901 O O . ASP A 1 119 ? 3.457 4.096 -9.112 1.00 98.31 119 ASP A O 1
ATOM 905 N N . ALA A 1 120 ? 3.681 2.163 -10.218 1.00 98.62 120 ALA A N 1
ATOM 906 C CA . ALA A 1 120 ? 3.308 1.341 -9.076 1.00 98.62 120 ALA A CA 1
ATOM 907 C C . ALA A 1 120 ? 4.444 1.238 -8.042 1.00 98.62 120 ALA A C 1
ATOM 909 O O . ALA A 1 120 ? 4.168 1.269 -6.841 1.00 98.62 120 ALA A O 1
ATOM 910 N N . VAL A 1 121 ? 5.701 1.154 -8.491 1.00 98.62 121 VAL A N 1
ATOM 911 C CA . VAL A 1 121 ? 6.893 1.147 -7.630 1.00 98.62 121 VAL A CA 1
ATOM 912 C C . VAL A 1 121 ? 6.977 2.438 -6.834 1.00 98.62 121 VAL A C 1
ATOM 914 O O . VAL A 1 121 ? 7.110 2.358 -5.619 1.00 98.62 121 VAL A O 1
ATOM 917 N N . ALA A 1 122 ? 6.799 3.600 -7.469 1.00 98.00 122 ALA A N 1
ATOM 918 C CA . ALA A 1 122 ? 6.901 4.910 -6.822 1.00 98.00 122 ALA A CA 1
ATOM 919 C C . ALA A 1 122 ? 5.961 5.102 -5.616 1.00 98.00 122 ALA A C 1
ATOM 921 O O . ALA A 1 122 ? 6.237 5.913 -4.735 1.00 98.00 122 ALA A O 1
ATOM 922 N N . LEU A 1 123 ? 4.850 4.360 -5.565 1.00 96.81 123 LEU A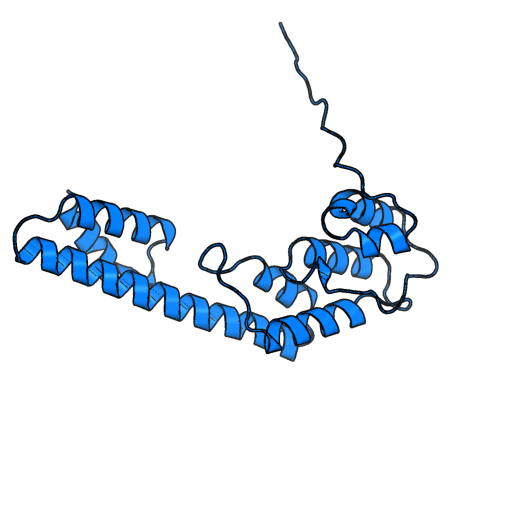 N 1
ATOM 923 C CA . LEU A 1 123 ? 3.883 4.402 -4.464 1.00 96.81 123 LEU A CA 1
ATOM 924 C C . LEU A 1 123 ? 4.089 3.289 -3.429 1.00 96.81 123 LEU A C 1
ATOM 926 O O . LEU A 1 123 ? 3.491 3.328 -2.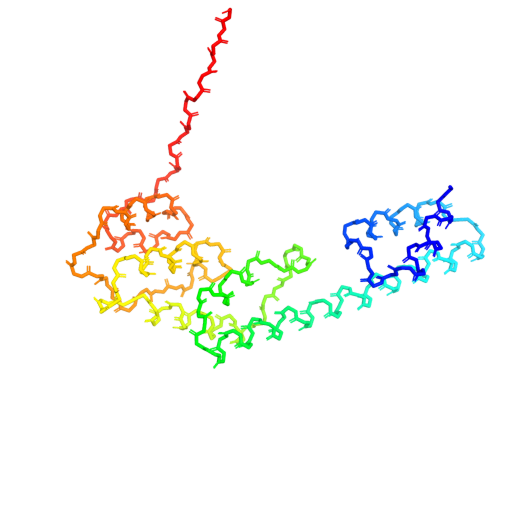355 1.00 96.81 123 LEU A O 1
ATOM 930 N N . SER A 1 124 ? 4.865 2.261 -3.762 1.00 97.31 124 SER A N 1
ATOM 931 C CA . SER A 1 124 ? 5.048 1.076 -2.931 1.00 97.31 124 SER A CA 1
ATOM 932 C C . SER A 1 124 ? 6.067 1.329 -1.815 1.00 97.31 124 SER A C 1
ATOM 934 O O . SER A 1 124 ? 7.038 2.048 -2.036 1.00 97.31 124 SER A O 1
ATOM 936 N N . PRO A 1 125 ? 5.955 0.696 -0.630 1.00 96.50 125 PRO A N 1
ATOM 937 C CA . PRO A 1 125 ? 6.998 0.746 0.401 1.00 96.50 125 PRO A CA 1
ATOM 938 C C . PRO A 1 125 ? 8.380 0.238 -0.053 1.00 96.50 125 PRO A C 1
ATOM 940 O O . PRO A 1 125 ? 9.359 0.483 0.646 1.00 96.50 125 PRO A O 1
ATOM 943 N N . VAL A 1 126 ? 8.489 -0.446 -1.202 1.00 97.50 126 VAL A N 1
ATOM 944 C CA . VAL A 1 126 ? 9.775 -0.912 -1.752 1.00 97.50 126 VAL A CA 1
ATOM 945 C C . VAL A 1 126 ? 10.424 0.062 -2.744 1.00 97.50 126 VAL A C 1
ATOM 947 O O . VAL A 1 126 ? 11.443 -0.288 -3.325 1.00 97.50 126 VAL A O 1
ATOM 950 N N . HIS A 1 127 ? 9.890 1.274 -2.940 1.00 97.31 127 HIS A N 1
ATOM 951 C CA . HIS A 1 127 ? 10.384 2.238 -3.943 1.00 97.31 127 HIS A CA 1
ATOM 952 C C . HIS A 1 127 ? 11.900 2.502 -3.894 1.00 97.31 127 HIS A C 1
ATOM 954 O O . HIS A 1 127 ? 12.524 2.591 -4.943 1.00 97.31 127 HIS A O 1
ATOM 960 N N . LEU A 1 128 ? 12.506 2.542 -2.700 1.00 96.88 128 LEU A N 1
ATOM 961 C CA . LEU A 1 128 ? 13.960 2.724 -2.522 1.00 96.88 128 LEU A CA 1
ATOM 962 C C . LEU A 1 128 ? 14.771 1.416 -2.523 1.00 96.88 128 LEU A C 1
ATOM 964 O O . LEU A 1 128 ? 15.975 1.437 -2.306 1.00 96.88 128 LEU A O 1
ATOM 968 N N . ARG A 1 129 ? 14.119 0.261 -2.686 1.00 96.19 129 ARG A N 1
ATOM 969 C CA . ARG A 1 129 ? 14.756 -1.069 -2.699 1.00 96.19 129 ARG A CA 1
ATOM 970 C C . ARG A 1 129 ? 14.862 -1.663 -4.101 1.00 96.19 129 ARG A C 1
ATOM 972 O O . ARG A 1 129 ? 15.507 -2.692 -4.277 1.00 96.19 129 ARG A O 1
ATOM 979 N N . VAL A 1 130 ? 14.175 -1.076 -5.079 1.00 97.81 130 VAL A N 1
ATOM 980 C CA . VAL A 1 130 ? 14.079 -1.626 -6.431 1.00 97.81 130 VAL A CA 1
ATOM 981 C C . VAL A 1 130 ? 15.213 -1.084 -7.290 1.00 97.81 130 VAL A C 1
ATOM 983 O O . VAL A 1 130 ? 15.238 0.093 -7.632 1.00 97.81 130 VAL A O 1
ATOM 986 N N . THR A 1 131 ? 16.108 -1.978 -7.700 1.00 96.31 131 THR A N 1
ATOM 987 C CA . THR A 1 131 ? 17.087 -1.722 -8.759 1.00 96.31 131 THR A CA 1
ATOM 988 C C . THR A 1 131 ? 16.622 -2.435 -10.031 1.00 96.31 131 THR A C 1
ATOM 990 O O . THR A 1 131 ? 16.527 -3.665 -10.017 1.00 96.31 131 THR A O 1
ATOM 993 N N . PRO A 1 132 ? 16.303 -1.714 -11.121 1.00 97.69 132 PRO A N 1
ATOM 994 C CA . PRO A 1 132 ? 15.943 -2.329 -12.395 1.00 97.69 132 PRO A CA 1
ATOM 995 C C . PRO A 1 132 ? 17.030 -3.291 -12.890 1.00 97.69 132 PRO A C 1
ATOM 997 O O . PRO A 1 132 ? 18.217 -2.982 -12.806 1.00 97.69 132 PRO A O 1
ATOM 1000 N N . GLN A 1 133 ? 16.637 -4.432 -13.457 1.00 98.12 133 GLN A N 1
ATOM 1001 C CA . GLN A 1 133 ? 17.578 -5.367 -14.090 1.00 98.12 133 GLN A CA 1
ATOM 1002 C C . GLN A 1 133 ? 18.107 -4.853 -15.434 1.00 98.12 133 GLN A C 1
ATOM 1004 O O . GLN A 1 133 ? 19.123 -5.332 -15.934 1.00 98.12 133 GLN A O 1
ATOM 1009 N N . GLY A 1 134 ? 17.423 -3.881 -16.034 1.00 97.38 134 GLY A N 1
ATOM 1010 C CA . GLY A 1 134 ? 17.876 -3.221 -17.246 1.00 97.38 134 GLY A CA 1
ATOM 1011 C C . GLY A 1 134 ? 16.910 -2.141 -17.707 1.00 97.38 134 GLY A C 1
ATOM 1012 O O . GLY A 1 134 ? 15.713 -2.182 -17.416 1.00 97.38 134 GLY A O 1
ATOM 1013 N N . LEU A 1 135 ? 17.441 -1.180 -18.453 1.00 97.25 135 LEU A N 1
ATOM 1014 C CA . LEU A 1 135 ? 16.651 -0.127 -19.079 1.00 97.25 135 LEU A CA 1
ATOM 1015 C C . LEU A 1 135 ? 16.215 -0.567 -20.481 1.00 97.25 135 LEU A C 1
ATOM 1017 O O . LEU A 1 135 ? 16.986 -1.243 -21.170 1.00 97.25 135 LEU A O 1
ATOM 1021 N N . PRO A 1 136 ? 15.013 -0.180 -20.940 1.00 96.12 136 PRO A N 1
ATOM 1022 C CA . PRO A 1 136 ? 14.608 -0.437 -22.312 1.00 96.12 136 PRO A CA 1
ATOM 1023 C C . PRO A 1 136 ? 15.563 0.300 -23.269 1.00 96.12 136 PRO A C 1
ATOM 1025 O O . PRO A 1 136 ? 15.864 1.472 -23.039 1.00 96.12 136 PRO A O 1
ATOM 1028 N N . PRO A 1 137 ? 16.018 -0.326 -24.371 1.00 93.44 137 PRO A N 1
ATOM 1029 C CA . PRO A 1 137 ? 17.041 0.255 -25.252 1.00 93.44 137 PRO A CA 1
ATOM 1030 C C . PRO A 1 137 ? 16.576 1.532 -25.964 1.00 93.44 137 PRO A C 1
ATOM 1032 O O . PRO A 1 137 ? 17.387 2.345 -26.398 1.00 93.44 137 PRO A O 1
ATOM 1035 N N . ARG A 1 138 ? 15.258 1.695 -26.117 1.00 93.19 138 ARG A N 1
ATOM 1036 C CA . ARG A 1 138 ? 14.613 2.885 -26.677 1.00 93.19 138 ARG A CA 1
ATOM 1037 C C . ARG A 1 138 ? 13.410 3.242 -25.802 1.00 93.19 138 ARG A C 1
ATOM 1039 O O . ARG A 1 138 ? 12.314 2.757 -26.084 1.00 93.19 138 ARG A O 1
ATOM 1046 N N . PRO A 1 139 ? 13.597 4.013 -24.718 1.00 95.31 139 PRO A N 1
ATOM 1047 C CA . PRO A 1 139 ? 12.486 4.444 -23.882 1.00 95.31 139 PRO A CA 1
ATOM 1048 C C . PRO A 1 139 ? 11.571 5.391 -24.665 1.00 95.31 139 PRO A C 1
ATOM 1050 O O . PRO A 1 139 ? 12.033 6.332 -25.307 1.00 95.31 139 PRO A O 1
ATOM 1053 N N . SER A 1 140 ? 10.262 5.144 -24.612 1.00 97.44 140 SER A N 1
ATOM 1054 C CA . SER A 1 140 ? 9.262 6.073 -25.154 1.00 97.44 140 SER A CA 1
ATOM 1055 C C . SER A 1 140 ? 9.250 7.403 -24.391 1.00 97.44 140 SER A C 1
ATOM 1057 O O . SER A 1 140 ? 9.534 7.422 -23.193 1.00 97.44 140 SER A O 1
ATOM 1059 N N . GLU A 1 141 ? 8.792 8.480 -25.031 1.00 96.69 141 GLU A N 1
ATOM 1060 C CA . GLU A 1 141 ? 8.568 9.772 -24.367 1.00 96.69 141 GLU A CA 1
ATOM 1061 C C . GLU A 1 141 ? 7.612 9.651 -23.168 1.00 96.69 141 GLU A C 1
ATOM 1063 O O . GLU A 1 141 ? 7.896 10.187 -22.103 1.00 96.69 141 GLU A O 1
ATOM 1068 N N . ALA A 1 142 ? 6.540 8.859 -23.291 1.00 96.38 142 ALA A N 1
ATOM 1069 C CA . ALA A 1 142 ? 5.589 8.629 -22.203 1.00 96.38 142 ALA A CA 1
ATOM 1070 C C . ALA A 1 142 ? 6.250 8.028 -20.949 1.00 96.38 142 ALA A C 1
ATOM 1072 O O . ALA A 1 142 ? 5.978 8.474 -19.836 1.00 96.38 142 ALA A O 1
ATOM 1073 N N . LEU A 1 143 ? 7.151 7.054 -21.121 1.00 97.75 143 LEU A N 1
ATOM 1074 C CA . LEU A 1 143 ? 7.942 6.486 -20.023 1.00 97.75 143 LEU A CA 1
ATOM 1075 C C . LEU A 1 143 ? 8.834 7.545 -19.360 1.00 97.75 143 LEU A C 1
ATOM 1077 O O . LEU A 1 143 ? 8.856 7.635 -18.136 1.00 97.75 143 LEU A O 1
ATOM 1081 N N . LEU A 1 144 ? 9.525 8.368 -20.152 1.00 97.25 144 LEU A N 1
ATOM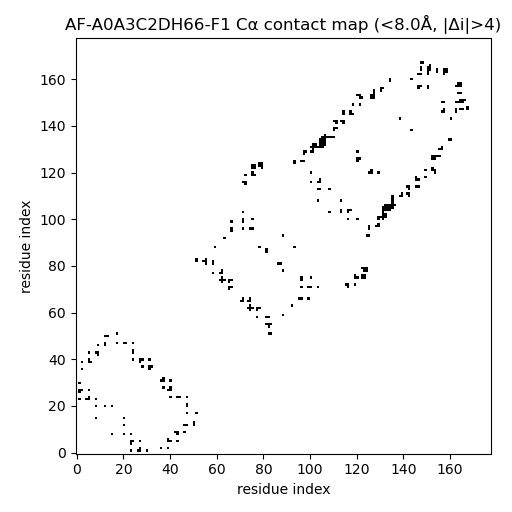 1082 C CA . LEU A 1 144 ? 10.373 9.438 -19.617 1.00 97.25 144 LEU A CA 1
ATOM 1083 C C . LEU A 1 144 ? 9.553 10.490 -18.853 1.00 97.25 144 LEU A C 1
ATOM 1085 O O . LEU A 1 144 ? 10.012 11.006 -17.838 1.00 97.25 144 LEU A O 1
ATOM 1089 N N . GLU A 1 145 ? 8.332 10.794 -19.296 1.00 96.75 145 GLU A N 1
ATOM 1090 C CA . GLU A 1 145 ? 7.422 11.689 -18.571 1.00 96.75 145 GLU A CA 1
ATOM 1091 C C . GLU A 1 145 ? 6.938 11.091 -17.244 1.00 96.75 145 GLU A C 1
ATOM 1093 O O . GLU A 1 145 ? 6.831 11.811 -16.246 1.00 96.75 145 GLU A O 1
ATOM 1098 N N . VAL A 1 146 ? 6.685 9.776 -17.191 1.00 96.81 146 VAL A N 1
ATOM 1099 C CA . VAL A 1 146 ? 6.413 9.087 -15.920 1.00 96.81 146 VAL A CA 1
ATOM 1100 C C . VAL A 1 146 ? 7.613 9.202 -14.988 1.00 96.81 146 VAL A C 1
ATOM 1102 O O . VAL A 1 146 ? 7.438 9.639 -13.852 1.00 96.81 146 VAL A O 1
ATOM 1105 N N . ASP A 1 147 ? 8.812 8.877 -15.468 1.00 96.31 147 ASP A N 1
ATOM 1106 C CA . ASP A 1 147 ? 10.028 8.892 -14.655 1.00 96.31 147 ASP A CA 1
ATOM 1107 C C . ASP A 1 147 ? 10.326 10.285 -14.088 1.00 96.31 147 ASP A C 1
ATOM 1109 O O . ASP A 1 147 ? 10.463 10.442 -12.877 1.00 96.31 147 ASP A O 1
ATOM 1113 N N . LYS A 1 148 ? 10.253 11.342 -14.908 1.00 95.69 148 LYS A N 1
ATOM 1114 C CA . LYS A 1 148 ? 10.358 12.733 -14.428 1.00 95.69 148 LYS A CA 1
ATOM 1115 C C . LYS A 1 148 ? 9.350 13.043 -13.325 1.00 95.69 148 LYS A C 1
ATOM 1117 O O . LYS A 1 148 ? 9.715 13.635 -12.307 1.00 95.69 148 LYS A O 1
ATOM 1122 N N . ARG A 1 149 ? 8.085 12.649 -13.514 1.00 95.44 149 ARG A N 1
ATOM 1123 C CA . ARG A 1 149 ? 7.004 12.887 -12.547 1.00 95.44 149 ARG A CA 1
ATOM 1124 C C . ARG A 1 149 ? 7.249 12.178 -11.214 1.00 95.44 149 ARG A C 1
ATOM 1126 O O . ARG A 1 149 ? 6.893 12.746 -10.182 1.00 95.44 149 ARG A O 1
ATOM 1133 N N . VAL A 1 150 ? 7.811 10.968 -11.226 1.00 96.31 150 VAL A N 1
ATOM 1134 C CA . VAL A 1 150 ? 8.059 10.172 -10.010 1.00 96.31 150 VAL A CA 1
ATOM 1135 C C . VAL A 1 150 ? 9.506 10.219 -9.515 1.00 96.31 150 VAL A C 1
ATOM 1137 O O . VAL A 1 150 ? 9.804 9.601 -8.500 1.00 96.31 150 VAL A O 1
ATOM 1140 N N . SER A 1 151 ? 10.387 10.979 -10.163 1.00 95.69 151 SER A N 1
ATOM 1141 C CA . SER A 1 151 ? 11.837 10.996 -9.921 1.00 95.69 151 SER A CA 1
ATOM 1142 C C . SER A 1 151 ? 12.236 11.178 -8.452 1.00 95.69 151 SER A C 1
ATOM 1144 O O . SER A 1 151 ? 13.114 10.480 -7.958 1.00 95.69 151 SER A O 1
ATOM 1146 N N . MET A 1 152 ? 11.536 12.033 -7.703 1.00 94.88 152 MET A N 1
ATOM 1147 C CA . MET A 1 152 ? 11.770 12.220 -6.262 1.00 94.88 152 MET A CA 1
ATOM 1148 C C . MET A 1 152 ? 11.429 10.986 -5.411 1.00 94.88 152 MET A C 1
ATOM 1150 O O . MET A 1 152 ? 11.973 10.818 -4.323 1.00 94.88 152 MET A O 1
ATOM 1154 N N . SER A 1 153 ? 10.502 10.149 -5.875 1.00 96.44 153 SER A N 1
ATOM 1155 C CA . SER A 1 153 ? 10.103 8.903 -5.216 1.00 96.44 153 SER A CA 1
ATOM 1156 C C . SER A 1 153 ? 10.998 7.726 -5.599 1.00 96.44 153 SER A C 1
ATOM 1158 O O . SER A 1 153 ? 11.043 6.750 -4.863 1.00 96.44 153 SER A O 1
ATOM 1160 N N . VAL A 1 154 ? 11.700 7.785 -6.730 1.00 96.62 154 VAL A N 1
ATOM 1161 C CA . VAL A 1 154 ? 12.566 6.703 -7.233 1.00 96.62 154 VAL A CA 1
ATOM 1162 C C . VAL A 1 154 ? 13.896 7.264 -7.765 1.00 96.62 154 VAL A C 1
ATOM 1164 O O . VAL A 1 154 ? 14.213 7.095 -8.942 1.00 96.62 154 VAL A O 1
ATOM 1167 N N . PRO A 1 155 ? 14.689 7.950 -6.920 1.00 95.25 155 PRO A N 1
ATOM 1168 C CA . PRO A 1 155 ? 15.835 8.741 -7.373 1.00 95.25 155 PRO A CA 1
ATOM 1169 C C . PRO A 1 155 ? 16.883 7.921 -8.135 1.00 95.25 155 PRO A C 1
ATOM 1171 O O . PRO A 1 155 ? 17.379 8.376 -9.162 1.00 95.25 155 PRO A O 1
ATOM 1174 N N . ASP A 1 156 ? 17.163 6.694 -7.693 1.00 93.94 156 ASP A N 1
ATOM 1175 C CA . ASP A 1 156 ? 18.154 5.825 -8.338 1.00 93.94 156 ASP A CA 1
ATOM 1176 C C . ASP A 1 156 ? 17.696 5.359 -9.731 1.00 93.94 156 ASP A C 1
ATOM 1178 O O . ASP A 1 156 ? 18.503 5.239 -10.654 1.00 93.94 156 ASP A O 1
ATOM 1182 N N . ILE A 1 157 ? 16.387 5.134 -9.912 1.00 96.38 157 ILE A N 1
ATOM 1183 C CA . ILE A 1 157 ? 15.813 4.775 -11.216 1.00 96.38 157 ILE A CA 1
ATOM 1184 C C . ILE A 1 157 ? 15.869 5.978 -12.157 1.00 96.38 157 ILE A C 1
ATOM 1186 O O . ILE A 1 157 ? 16.307 5.833 -13.298 1.00 96.38 157 ILE A O 1
ATOM 1190 N N . ALA A 1 158 ? 15.499 7.163 -11.666 1.00 95.88 158 ALA A N 1
ATOM 1191 C CA . ALA A 1 158 ? 15.561 8.388 -12.454 1.00 95.88 158 ALA A CA 1
ATOM 1192 C C . ALA A 1 158 ? 16.991 8.688 -12.921 1.00 95.88 158 ALA A C 1
ATOM 1194 O O . ALA A 1 158 ? 17.233 8.958 -14.101 1.00 95.88 158 ALA A O 1
ATOM 1195 N N . GLN A 1 159 ? 17.968 8.522 -12.026 1.00 94.50 159 GLN A N 1
ATOM 1196 C CA . GLN A 1 159 ? 19.378 8.661 -12.369 1.00 94.50 159 GLN A CA 1
ATOM 1197 C C . GLN A 1 159 ? 19.810 7.671 -13.461 1.00 94.50 159 GLN A C 1
ATOM 1199 O O . GLN A 1 159 ? 20.581 8.048 -14.345 1.00 94.50 159 GLN A O 1
ATOM 1204 N N . ALA A 1 160 ? 19.295 6.436 -13.455 1.00 94.12 160 ALA A N 1
ATOM 1205 C CA . ALA A 1 160 ? 19.586 5.452 -14.497 1.00 94.12 160 ALA A CA 1
ATOM 1206 C C . ALA A 1 160 ? 19.082 5.898 -15.886 1.00 94.12 160 ALA A C 1
ATOM 1208 O O . ALA A 1 160 ? 19.751 5.642 -16.887 1.00 94.12 160 ALA A O 1
ATOM 1209 N N . PHE A 1 161 ? 17.967 6.633 -15.962 1.00 94.50 161 PHE A N 1
ATOM 1210 C CA . PHE A 1 161 ? 17.500 7.284 -17.197 1.00 94.50 161 PHE A CA 1
ATOM 1211 C C . PHE A 1 161 ? 18.212 8.609 -17.518 1.00 94.50 161 PHE A C 1
ATOM 1213 O O . PHE A 1 161 ? 17.914 9.233 -18.538 1.00 94.50 161 PHE A O 1
ATOM 1220 N N . GLY A 1 162 ? 19.152 9.054 -16.679 1.00 93.38 162 GLY A N 1
ATOM 1221 C CA . GLY A 1 162 ? 19.810 10.354 -16.814 1.00 93.38 162 GLY A CA 1
ATOM 1222 C C . GLY A 1 162 ? 18.911 11.538 -16.441 1.00 93.38 162 GLY A C 1
ATOM 1223 O O . GLY A 1 162 ? 19.171 12.663 -16.869 1.00 93.38 162 GLY A O 1
ATOM 1224 N N . ILE A 1 163 ? 17.848 11.298 -15.671 1.00 91.50 163 ILE A N 1
ATOM 1225 C CA . ILE A 1 163 ? 16.935 12.319 -15.159 1.00 91.50 163 ILE A CA 1
ATOM 1226 C C . ILE A 1 163 ? 17.390 12.718 -13.753 1.00 91.50 163 ILE A C 1
ATOM 1228 O O . ILE A 1 163 ? 17.496 11.883 -12.858 1.00 91.50 163 ILE A O 1
ATOM 1232 N N . ASP A 1 164 ? 17.656 14.011 -13.554 1.00 87.38 164 ASP A N 1
ATO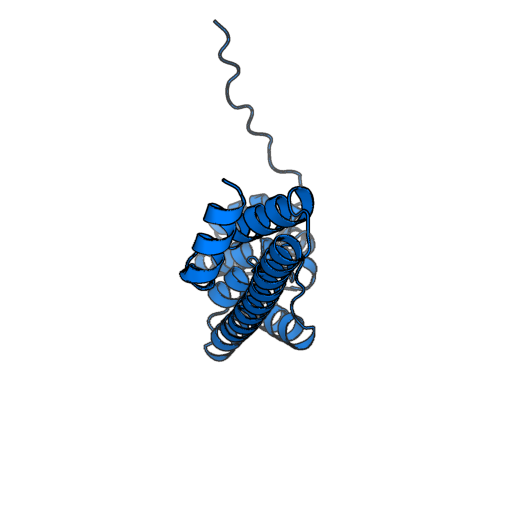M 1233 C CA . ASP A 1 164 ? 17.971 14.562 -12.233 1.00 87.38 164 ASP A CA 1
ATOM 1234 C C . ASP A 1 164 ? 16.692 14.620 -11.373 1.00 87.38 164 ASP A C 1
ATOM 1236 O O . ASP A 1 164 ? 15.709 15.233 -11.816 1.00 87.38 164 ASP A O 1
ATOM 1240 N N . PRO A 1 165 ? 16.656 13.995 -10.176 1.00 83.00 165 PRO A N 1
ATOM 1241 C CA . PRO A 1 165 ? 15.506 14.058 -9.282 1.00 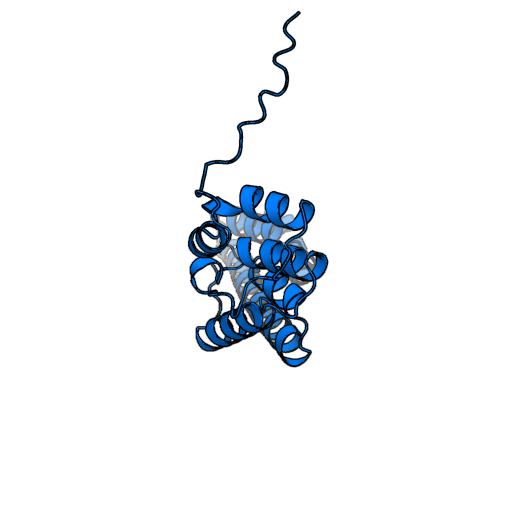83.00 165 PRO A CA 1
ATOM 1242 C C . PRO A 1 165 ? 15.189 15.498 -8.878 1.00 83.00 165 PRO A C 1
ATOM 1244 O O . PRO A 1 165 ? 15.827 16.097 -8.012 1.00 83.00 165 PRO A O 1
ATOM 1247 N N . ALA A 1 166 ? 14.163 16.058 -9.509 1.00 76.06 166 ALA A N 1
ATOM 1248 C CA . ALA A 1 166 ? 13.735 17.426 -9.284 1.00 76.06 166 ALA A CA 1
ATOM 1249 C C . ALA A 1 166 ? 12.335 17.449 -8.659 1.00 76.06 166 ALA A C 1
ATOM 1251 O O . ALA A 1 166 ? 11.470 16.646 -9.026 1.00 76.06 166 ALA A O 1
ATOM 1252 N N . PRO A 1 167 ? 12.051 18.392 -7.739 1.00 68.75 167 PRO A N 1
ATOM 1253 C CA . PRO A 1 167 ? 10.700 18.568 -7.232 1.00 68.75 167 PRO A CA 1
ATOM 1254 C C . PRO A 1 167 ? 9.741 18.832 -8.404 1.00 68.75 167 PRO A C 1
ATOM 1256 O O . PRO A 1 167 ? 10.088 19.600 -9.310 1.00 68.75 167 PRO A O 1
ATOM 1259 N N . PRO A 1 168 ? 8.532 18.237 -8.396 1.00 62.09 168 PRO A N 1
ATOM 1260 C CA . PRO A 1 168 ? 7.608 18.360 -9.511 1.00 62.09 168 PRO A CA 1
ATOM 1261 C C . PRO A 1 168 ? 7.323 19.839 -9.793 1.00 62.09 168 PRO A C 1
ATOM 1263 O O . PRO A 1 168 ? 7.198 20.635 -8.849 1.00 62.09 168 PRO A O 1
ATOM 1266 N N . PRO A 1 169 ? 7.213 20.237 -11.074 1.00 61.03 169 PRO A N 1
ATOM 1267 C CA . PRO A 1 169 ? 6.958 21.620 -11.426 1.00 61.03 169 PRO A CA 1
ATOM 1268 C C . PRO A 1 169 ? 5.678 22.076 -10.728 1.00 61.03 169 PRO A C 1
ATOM 1270 O O . PRO A 1 169 ? 4.593 21.534 -10.946 1.00 61.03 169 PRO A O 1
ATOM 1273 N N . ARG A 1 170 ? 5.806 23.074 -9.844 1.00 66.00 170 ARG A N 1
ATOM 1274 C CA . ARG A 1 170 ? 4.653 23.685 -9.178 1.00 66.00 170 ARG A CA 1
ATOM 1275 C C . ARG A 1 170 ? 3.715 24.188 -10.262 1.00 66.00 170 ARG A C 1
ATOM 1277 O O . ARG A 1 170 ? 4.071 25.119 -10.984 1.00 66.00 170 ARG A O 1
ATOM 1284 N N . ASN A 1 171 ? 2.531 23.588 -10.362 1.00 59.78 171 ASN A N 1
ATOM 1285 C CA . ASN A 1 171 ? 1.509 24.036 -11.292 1.00 59.78 171 ASN A CA 1
ATOM 1286 C C . ASN A 1 171 ? 1.175 25.495 -10.949 1.00 59.78 171 ASN A C 1
ATOM 1288 O O . ASN A 1 171 ? 0.523 25.778 -9.942 1.00 59.78 171 ASN A O 1
ATOM 1292 N N . ARG A 1 172 ? 1.677 26.447 -11.744 1.00 54.94 172 ARG A N 1
ATOM 1293 C CA . ARG A 1 172 ? 1.378 27.882 -11.614 1.00 54.94 172 ARG A CA 1
ATOM 1294 C C . ARG A 1 172 ? -0.018 28.146 -12.193 1.00 54.94 172 ARG A C 1
ATOM 1296 O O . ARG A 1 172 ? -0.202 28.981 -13.071 1.00 54.94 172 ARG A O 1
ATOM 1303 N N . GLY A 1 173 ? -1.006 27.390 -11.724 1.00 54.19 173 GLY A N 1
ATOM 1304 C CA . GLY A 1 173 ? -2.393 27.463 -12.151 1.00 54.19 173 GLY A CA 1
ATOM 1305 C C . GLY A 1 173 ? -3.123 28.615 -11.471 1.00 54.19 173 GLY A C 1
ATOM 1306 O O . GLY A 1 173 ? -3.676 28.457 -10.391 1.00 54.19 173 GLY A O 1
ATOM 1307 N N . GLY A 1 174 ? -3.123 29.776 -12.128 1.00 55.56 174 GLY A N 1
ATOM 1308 C CA . GLY A 1 174 ? -4.288 30.660 -12.197 1.00 55.56 174 GLY A CA 1
ATOM 1309 C C . GLY A 1 174 ? -4.732 31.379 -10.922 1.00 55.56 174 GLY A C 1
ATOM 1310 O O . GLY A 1 174 ? -5.860 31.195 -10.473 1.00 55.56 174 GLY A O 1
ATOM 1311 N N . ARG A 1 175 ? -3.953 32.356 -10.439 1.00 51.81 175 ARG A N 1
ATOM 1312 C CA . ARG A 1 175 ? -4.555 33.479 -9.700 1.00 51.81 175 ARG A CA 1
ATOM 1313 C C . ARG A 1 175 ? -5.224 34.421 -10.704 1.00 51.81 175 ARG A C 1
ATOM 1315 O O . ARG A 1 175 ? -4.702 35.489 -11.006 1.00 51.81 175 ARG A O 1
ATOM 1322 N N . ARG A 1 176 ? -6.379 34.017 -11.235 1.00 52.78 176 ARG A N 1
ATOM 1323 C CA . ARG A 1 176 ? -7.276 34.924 -11.956 1.00 52.78 176 ARG A CA 1
ATOM 1324 C C . ARG A 1 176 ? -7.932 35.809 -10.892 1.00 52.78 176 ARG A C 1
ATOM 1326 O O . ARG A 1 176 ? -8.845 35.392 -10.190 1.00 52.78 176 ARG A O 1
ATOM 1333 N N . ARG A 1 177 ? -7.329 36.976 -10.654 1.00 56.22 177 ARG A N 1
ATOM 1334 C CA . ARG A 1 177 ? -7.885 38.037 -9.810 1.00 56.22 177 ARG A CA 1
ATOM 1335 C C . ARG A 1 177 ? -8.638 39.012 -10.712 1.00 56.22 177 ARG A C 1
ATOM 1337 O O . ARG A 1 177 ? -8.036 39.508 -11.662 1.00 56.22 177 ARG A O 1
ATOM 1344 N N . ARG A 1 178 ? -9.846 39.350 -10.253 1.00 51.59 178 ARG A N 1
ATOM 1345 C CA . ARG A 1 178 ? -10.855 40.282 -10.783 1.00 51.59 178 ARG A CA 1
ATOM 1346 C C . ARG A 1 178 ? -11.855 39.650 -11.737 1.00 51.59 178 ARG A C 1
ATOM 1348 O O . ARG A 1 178 ? -11.434 39.149 -12.798 1.00 51.59 178 ARG A O 1
#

Foldseek 3Di:
DLLVLLVVCLVCVQPDQLVSLVVSLVVLVVPQDDDVSVVSSVSSVVSSVVNLVVQQVVLLVQLVVCLVVLVLLSNLQSQLDRSDPPPDHDPVSLVSSQVSLQAQQAQPHDQVSNLSSLLSLLRHPCLAVHDHNYHHPDHDPSSLVSCQQSCLSNVVVCVVVVHHNDDPPDPPPDPPDD

Mean predicted aligned error: 5.74 Å

Radius of gyration: 22.31 Å; Cα contacts (8 Å, |Δi|>4): 204; chains: 1; bounding box: 47×56×62 Å

pLDDT: mean 93.33, std 10.21, range [51.59, 98.69]

Solvent-accessible surface area (backbone atoms only — not comparable to full-atom values): 9920 Å² total; per-residue (Å²): 107,68,63,61,50,44,53,52,44,55,77,37,58,89,73,57,55,70,69,57,51,50,52,43,38,55,50,27,66,74,66,45,66,64,71,71,40,42,52,52,32,47,51,43,44,52,50,51,51,56,48,53,52,51,49,42,53,49,52,55,49,53,32,48,51,26,51,78,69,70,34,51,54,58,19,28,55,46,60,54,58,53,88,44,90,86,60,76,74,56,66,73,57,48,51,54,50,24,54,49,50,14,65,60,28,23,46,87,39,54,40,71,60,35,33,54,42,50,62,24,36,45,58,17,89,45,24,89,66,46,61,61,73,32,67,42,93,73,67,41,69,68,31,53,54,48,39,56,69,39,7,73,49,26,46,72,59,16,47,75,76,71,41,79,61,46,83,69,81,77,79,86,77,71,88,82,76,134

Nearest PDB structures (foldseek):
  8ruy-assembly1_i  TM=2.941E-01  e=4.417E+00  Chlamydomonas reinhardtii
  5f0k-assembly1_A  TM=2.691E-01  e=5.645E+00  Homo sapiens
  5f0k-assembly4_D  TM=2.653E-01  e=4.873E+00  Homo sapiens

Sequence (178 aa):
HWQDRAEAALAGIEDIDLRDLRSVVVAAEQAARGEENKALAEQIRVGLTARVDREHATWLVDVSNALDEDRVVRALRLSSRPPKAGAPLPAPLLDRLSTSAAAALNAETGSDRWATVLDAVALSPVHLRVTPQGLPPRPSEALLEVDKRVSMSVPDIAQAFGIDPAPPPRNRGGRRRR